Protein AF-A0A258AU39-F1 (afdb_monomer)

Structure (mmCIF, N/CA/C/O backbone):
data_AF-A0A258AU39-F1
#
_entry.id   AF-A0A258AU39-F1
#
loop_
_atom_site.group_PDB
_atom_site.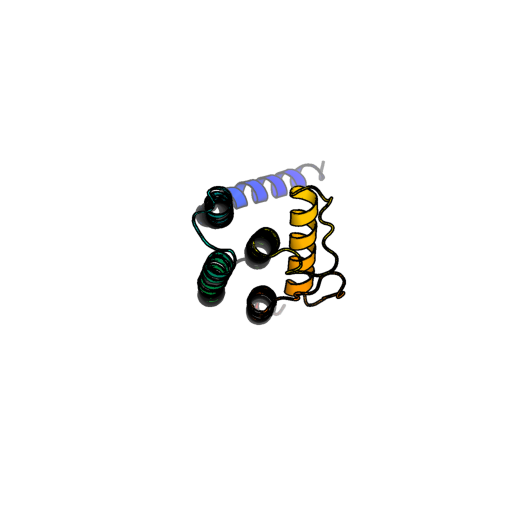id
_atom_site.type_symbol
_atom_site.label_atom_id
_atom_site.label_alt_id
_atom_site.label_comp_id
_atom_site.label_asym_id
_atom_site.label_entity_id
_atom_site.label_seq_id
_atom_site.pdbx_PDB_ins_code
_atom_site.Cartn_x
_atom_site.Cartn_y
_atom_site.Cartn_z
_atom_site.occupancy
_atom_site.B_iso_or_equiv
_atom_site.auth_seq_id
_atom_site.auth_comp_id
_atom_site.auth_asym_id
_atom_site.auth_atom_id
_atom_site.pdbx_PDB_model_num
ATOM 1 N N . MET A 1 1 ? 3.690 18.242 48.460 1.00 50.03 1 MET A N 1
ATOM 2 C CA . MET A 1 1 ? 3.511 16.766 48.430 1.00 50.03 1 MET A CA 1
ATOM 3 C C . MET A 1 1 ? 2.412 16.268 47.459 1.00 50.03 1 MET A C 1
ATOM 5 O O . MET A 1 1 ? 2.085 15.091 47.491 1.00 50.03 1 MET A O 1
ATOM 9 N N . LYS A 1 2 ? 1.875 17.097 46.539 1.00 47.62 2 LYS A N 1
ATOM 10 C CA . LYS A 1 2 ? 0.703 16.761 45.688 1.00 47.62 2 LYS A CA 1
ATOM 11 C C . LYS A 1 2 ? 1.036 16.314 44.245 1.00 47.62 2 LYS A C 1
ATOM 13 O O . LYS A 1 2 ? 0.157 15.869 43.526 1.00 47.62 2 LYS A O 1
ATOM 18 N N . ILE A 1 3 ? 2.307 16.394 43.832 1.00 49.72 3 ILE A N 1
ATOM 19 C CA . ILE A 1 3 ? 2.756 16.141 42.441 1.00 49.72 3 ILE A CA 1
ATOM 20 C C . ILE A 1 3 ? 3.134 14.660 42.203 1.00 49.72 3 ILE A C 1
ATOM 22 O O . ILE A 1 3 ? 3.132 14.171 41.075 1.00 49.72 3 ILE A O 1
ATOM 26 N N . ARG A 1 4 ? 3.426 13.895 43.268 1.00 47.16 4 ARG A N 1
ATOM 27 C CA . ARG A 1 4 ? 3.814 12.474 43.159 1.00 47.16 4 ARG A CA 1
ATOM 28 C C . ARG A 1 4 ? 2.628 11.510 42.989 1.00 47.16 4 ARG A C 1
ATOM 30 O O . ARG A 1 4 ? 2.833 10.438 42.425 1.00 47.16 4 ARG A O 1
ATOM 37 N N . SER A 1 5 ? 1.409 11.861 43.417 1.00 47.72 5 SER A N 1
ATOM 38 C CA . SER A 1 5 ? 0.251 10.949 43.315 1.00 47.72 5 SER A CA 1
ATOM 39 C C . SER A 1 5 ? -0.317 10.8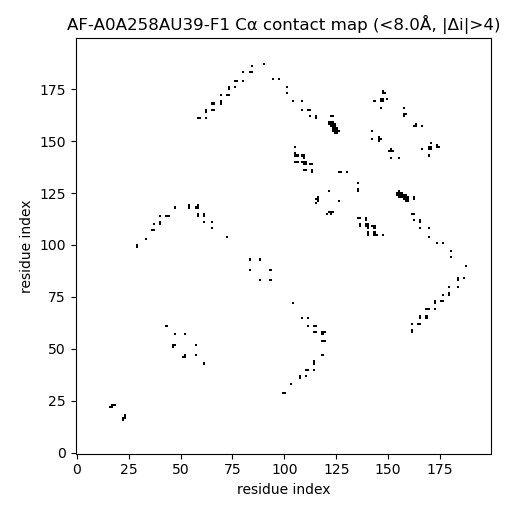61 41.892 1.00 47.72 5 SER A C 1
ATOM 41 O O . SER A 1 5 ? -0.712 9.783 41.453 1.00 47.72 5 SER A O 1
ATOM 43 N N . THR A 1 6 ? -0.250 11.945 41.115 1.00 52.25 6 THR A N 1
ATOM 44 C CA . THR A 1 6 ? -0.754 12.004 39.732 1.00 52.25 6 THR A CA 1
ATOM 45 C C . THR A 1 6 ? 0.093 11.182 38.754 1.00 52.25 6 THR A C 1
ATOM 47 O O . THR A 1 6 ? -0.445 10.536 37.857 1.00 52.25 6 THR A O 1
ATOM 50 N N . ARG A 1 7 ? 1.421 11.126 38.950 1.00 50.53 7 ARG A N 1
ATOM 51 C CA . ARG A 1 7 ? 2.321 10.285 38.131 1.00 50.53 7 ARG A CA 1
ATOM 52 C C . ARG A 1 7 ? 2.122 8.789 38.381 1.00 50.53 7 ARG A C 1
ATOM 54 O O . ARG A 1 7 ? 2.215 8.004 37.442 1.00 50.53 7 ARG A O 1
ATOM 61 N N . ARG A 1 8 ? 1.831 8.393 39.624 1.00 46.69 8 ARG A N 1
ATOM 62 C CA . ARG A 1 8 ? 1.600 6.985 39.991 1.00 46.69 8 ARG A CA 1
ATOM 63 C C . ARG A 1 8 ? 0.267 6.467 39.440 1.00 46.69 8 ARG A C 1
ATOM 65 O O . ARG A 1 8 ? 0.211 5.327 38.998 1.00 46.69 8 ARG A O 1
ATOM 72 N N . SER A 1 9 ? -0.750 7.330 39.382 1.00 51.00 9 SER A N 1
ATOM 73 C CA . SER A 1 9 ? -2.047 7.034 38.757 1.00 51.00 9 SER A CA 1
ATOM 74 C C . SER A 1 9 ? -1.943 6.852 37.234 1.00 51.00 9 SER A C 1
ATOM 76 O O . SER A 1 9 ? -2.406 5.839 36.720 1.00 51.00 9 SER A O 1
ATOM 78 N N . ARG A 1 10 ? -1.228 7.736 36.511 1.00 50.84 10 ARG A N 1
ATOM 79 C CA . ARG A 1 10 ? -0.995 7.561 35.059 1.00 50.84 10 ARG A CA 1
ATOM 80 C C . ARG A 1 10 ? -0.197 6.306 34.723 1.00 50.84 10 ARG A C 1
ATOM 82 O O . ARG A 1 10 ? -0.528 5.638 33.756 1.00 50.84 10 ARG A O 1
ATOM 89 N N . LYS A 1 11 ? 0.838 5.987 35.508 1.00 50.53 11 LYS A N 1
ATOM 90 C CA . LYS A 1 11 ? 1.660 4.788 35.283 1.00 50.53 11 LYS A CA 1
ATOM 91 C C . LYS A 1 11 ? 0.864 3.507 35.565 1.00 50.53 11 LYS A C 1
ATOM 93 O O . LYS A 1 11 ? 0.876 2.607 34.746 1.00 50.53 11 LYS A O 1
ATOM 98 N N . SER A 1 12 ? 0.075 3.497 36.643 1.00 49.22 12 SER A N 1
ATOM 99 C CA . SER A 1 12 ? -0.862 2.413 36.971 1.00 49.22 12 SER A CA 1
ATOM 100 C C . SER A 1 12 ? -1.950 2.223 35.904 1.00 49.22 12 SER A C 1
ATOM 102 O O . SER A 1 12 ? -2.233 1.094 35.522 1.00 49.22 12 SER A O 1
ATOM 104 N N . GLN A 1 13 ? -2.516 3.308 35.358 1.00 48.88 13 GLN A N 1
ATOM 105 C CA . GLN A 1 13 ? -3.459 3.226 34.237 1.00 48.88 13 GLN A CA 1
ATOM 106 C C . GLN A 1 13 ? -2.800 2.735 32.943 1.00 48.88 13 GLN A C 1
ATOM 108 O O . GLN A 1 13 ? -3.401 1.928 32.246 1.00 48.88 13 GLN A O 1
ATOM 113 N N . PHE A 1 14 ? -1.571 3.160 32.635 1.00 48.06 14 PHE A N 1
ATOM 114 C CA . PHE A 1 14 ? -0.810 2.647 31.488 1.00 48.06 14 PHE A CA 1
ATOM 115 C C . PHE A 1 14 ? -0.478 1.153 31.636 1.00 48.06 14 PHE A C 1
ATOM 117 O O . PHE A 1 14 ? -0.624 0.386 30.687 1.00 48.06 14 PHE A O 1
ATOM 124 N N . ASP A 1 15 ? -0.078 0.728 32.836 1.00 48.22 15 ASP A N 1
ATOM 125 C CA . ASP A 1 15 ? 0.257 -0.664 33.143 1.00 48.22 15 ASP A CA 1
ATOM 126 C C . ASP A 1 15 ? -0.998 -1.561 33.182 1.00 48.22 15 ASP A C 1
ATOM 128 O O . ASP A 1 15 ? -0.935 -2.727 32.791 1.00 48.22 15 ASP A O 1
ATOM 132 N N . ALA A 1 16 ? -2.152 -1.019 33.590 1.00 49.56 16 ALA A N 1
ATOM 133 C CA . ALA A 1 16 ? -3.452 -1.689 33.516 1.00 49.56 16 ALA A CA 1
ATOM 134 C C . ALA A 1 16 ? -3.979 -1.777 32.073 1.00 49.56 16 ALA A C 1
ATOM 136 O O . ALA A 1 16 ? -4.495 -2.817 31.678 1.00 49.56 16 ALA A O 1
ATOM 137 N N . MET A 1 17 ? -3.760 -0.742 31.255 1.00 45.78 17 MET A N 1
ATOM 138 C CA . MET A 1 17 ? -4.083 -0.748 29.823 1.00 45.78 17 MET A CA 1
ATOM 139 C C . MET A 1 17 ? -3.249 -1.786 29.054 1.00 45.78 17 MET A C 1
ATOM 141 O O . MET A 1 17 ? -3.727 -2.380 28.096 1.00 45.78 17 MET A O 1
ATOM 145 N N . LYS A 1 18 ? -2.025 -2.081 29.512 1.00 46.84 18 LYS A N 1
ATOM 146 C CA . LYS A 1 18 ? -1.179 -3.155 28.963 1.00 46.84 18 LYS A CA 1
ATOM 147 C C . LYS A 1 18 ? -1.625 -4.567 29.386 1.00 46.84 18 LYS A C 1
ATOM 149 O O . LYS A 1 18 ? -1.166 -5.548 28.809 1.00 46.84 18 LYS A O 1
ATOM 154 N N . LYS A 1 19 ? -2.490 -4.678 30.402 1.00 42.59 19 LYS A N 1
ATOM 155 C CA . LYS A 1 19 ? -2.933 -5.936 31.031 1.00 42.59 19 LYS A CA 1
ATOM 156 C C . LYS A 1 19 ? -4.353 -6.367 30.654 1.00 42.59 19 LYS A C 1
ATOM 158 O O . LYS A 1 19 ? -4.851 -7.331 31.229 1.00 42.59 19 LYS A O 1
ATOM 163 N N . GLU A 1 20 ? -4.999 -5.712 29.694 1.00 51.72 20 GLU A N 1
ATOM 164 C CA . GLU A 1 20 ? -6.237 -6.240 29.120 1.00 51.72 20 GLU A CA 1
ATOM 165 C C . GLU A 1 20 ? -5.903 -7.285 28.037 1.00 51.72 20 GLU A C 1
ATOM 167 O O . GLU A 1 20 ? -5.263 -6.948 27.036 1.00 51.72 20 GLU A O 1
ATOM 172 N N . PRO A 1 21 ? -6.328 -8.553 28.192 1.00 53.06 21 PRO A N 1
ATOM 173 C CA . PRO A 1 21 ? -5.961 -9.645 27.285 1.00 53.06 21 PRO A CA 1
ATOM 174 C C . PRO A 1 21 ? -6.408 -9.423 25.827 1.00 53.06 21 PRO A C 1
ATOM 176 O O . PRO A 1 21 ? -5.849 -10.035 24.919 1.00 53.06 21 PRO A O 1
ATOM 179 N N . GLY A 1 22 ? -7.364 -8.519 25.580 1.00 64.38 22 GLY A N 1
ATOM 180 C CA . GLY A 1 22 ? -7.802 -8.131 24.235 1.00 64.38 22 GLY A CA 1
ATOM 181 C C . GLY A 1 22 ? -6.802 -7.254 23.469 1.00 64.38 22 GLY A C 1
ATOM 182 O O . GLY A 1 22 ? -6.589 -7.480 22.280 1.00 64.38 22 GLY A O 1
ATOM 183 N N . ILE A 1 23 ? -6.130 -6.310 24.142 1.00 63.19 23 ILE A N 1
ATOM 184 C CA . ILE A 1 23 ? -5.214 -5.345 23.498 1.00 63.19 23 ILE A CA 1
ATOM 185 C C . ILE A 1 23 ? -3.946 -6.043 23.018 1.00 63.19 23 ILE A C 1
ATOM 187 O O . ILE A 1 23 ? -3.531 -5.873 21.875 1.00 63.19 23 ILE A O 1
ATOM 191 N N . ALA A 1 24 ? -3.347 -6.872 23.876 1.00 68.44 24 ALA A N 1
ATOM 192 C CA . ALA A 1 24 ? -2.167 -7.641 23.499 1.00 68.44 24 ALA A CA 1
ATOM 193 C C . ALA A 1 24 ? -2.471 -8.549 22.298 1.00 68.44 24 ALA A C 1
ATOM 195 O O . ALA A 1 24 ? -1.678 -8.624 21.366 1.00 68.44 24 ALA A O 1
ATOM 196 N N . LYS A 1 25 ? -3.655 -9.175 22.280 1.00 76.12 25 LYS A N 1
ATOM 197 C CA . LYS A 1 25 ? -4.101 -10.027 21.175 1.00 76.12 25 LYS A CA 1
ATOM 198 C C . LYS A 1 25 ? -4.274 -9.247 19.867 1.00 76.12 25 LYS A C 1
ATOM 200 O O . LYS A 1 25 ? -3.847 -9.742 18.831 1.00 76.12 25 LYS A O 1
ATOM 205 N N . GLN A 1 26 ? -4.856 -8.046 19.902 1.00 73.69 26 GLN A N 1
ATOM 206 C CA . GLN A 1 26 ? -5.019 -7.200 18.711 1.00 73.69 26 GLN A CA 1
ATOM 207 C C . GLN A 1 26 ? -3.685 -6.675 18.178 1.00 73.69 26 GLN A C 1
ATOM 209 O O . GLN A 1 26 ? -3.440 -6.781 16.984 1.00 73.69 26 GLN A O 1
ATOM 214 N N . ILE A 1 27 ? -2.797 -6.189 19.049 1.00 74.88 27 ILE A N 1
ATOM 215 C CA . ILE A 1 27 ? -1.462 -5.723 18.640 1.00 74.88 27 ILE A CA 1
ATOM 216 C C . ILE A 1 27 ? -0.654 -6.871 18.027 1.00 74.88 27 ILE A C 1
ATOM 218 O O . ILE A 1 27 ? 0.013 -6.682 17.016 1.00 74.88 27 ILE A O 1
ATOM 222 N N . ILE A 1 28 ? -0.723 -8.072 18.613 1.00 80.62 28 ILE A N 1
ATOM 223 C CA . ILE A 1 28 ? -0.063 -9.258 18.053 1.00 80.62 28 ILE A CA 1
ATOM 224 C C . ILE A 1 28 ? -0.664 -9.619 16.690 1.00 80.62 28 ILE A C 1
ATOM 226 O O . ILE A 1 28 ? 0.086 -9.957 15.779 1.00 80.62 28 ILE A O 1
ATOM 230 N N . ARG A 1 29 ? -1.992 -9.522 16.532 1.00 84.25 29 ARG A N 1
ATOM 231 C CA . ARG A 1 29 ? -2.668 -9.772 15.251 1.00 84.25 29 ARG A CA 1
ATOM 232 C C . ARG A 1 29 ? -2.208 -8.782 14.176 1.00 84.25 29 ARG A C 1
ATOM 234 O O . ARG A 1 29 ? -1.699 -9.223 13.155 1.00 84.25 29 ARG A O 1
ATOM 241 N N . GLN A 1 30 ? -2.283 -7.479 14.456 1.00 82.31 30 GLN A N 1
ATOM 242 C CA . GLN A 1 30 ? -1.856 -6.411 13.543 1.00 82.31 30 GLN A CA 1
ATOM 243 C C . GLN A 1 30 ? -0.361 -6.495 13.217 1.00 82.31 30 GLN A C 1
ATOM 245 O O . GLN A 1 30 ? 0.046 -6.376 12.066 1.00 82.31 30 GLN A O 1
ATOM 250 N N . GLY A 1 31 ? 0.477 -6.770 14.219 1.00 83.00 31 GLY A N 1
ATOM 251 C CA . GLY A 1 31 ? 1.902 -7.012 14.001 1.00 83.00 31 GLY A CA 1
ATOM 252 C C . GLY A 1 31 ? 2.147 -8.220 13.094 1.00 83.00 31 GLY A C 1
ATOM 253 O O . GLY A 1 31 ? 2.979 -8.153 12.194 1.00 83.00 31 GLY A O 1
ATOM 254 N N . GLY A 1 32 ? 1.392 -9.305 13.287 1.00 86.31 32 GLY A N 1
ATOM 255 C CA . GLY A 1 32 ? 1.424 -10.479 12.417 1.00 86.31 32 GLY A CA 1
ATOM 256 C C . GLY A 1 32 ? 1.007 -10.159 10.981 1.00 86.31 32 GLY A C 1
ATOM 257 O O . GLY A 1 32 ? 1.685 -10.580 10.050 1.00 86.31 32 GLY A O 1
ATOM 258 N N . GLU A 1 33 ? -0.050 -9.371 10.792 1.00 86.50 33 GLU A N 1
ATOM 259 C CA . GLU A 1 33 ? -0.508 -8.913 9.475 1.00 86.50 33 GLU A CA 1
ATOM 260 C C . GLU A 1 33 ? 0.566 -8.083 8.759 1.00 86.50 33 GLU A C 1
ATOM 262 O O . GLU A 1 33 ? 0.861 -8.353 7.598 1.00 86.50 33 GLU A O 1
ATOM 267 N N . VAL A 1 34 ? 1.217 -7.136 9.450 1.00 86.81 34 VAL A N 1
ATOM 268 C CA . VAL A 1 34 ? 2.347 -6.365 8.889 1.00 86.81 34 VAL A CA 1
ATOM 269 C C . VAL A 1 34 ? 3.471 -7.288 8.440 1.00 86.81 34 VAL A C 1
ATOM 271 O O . VAL A 1 34 ? 3.987 -7.143 7.334 1.00 86.81 34 VAL A O 1
ATOM 274 N N . VAL A 1 35 ? 3.845 -8.255 9.279 1.00 88.06 35 VAL A N 1
ATOM 275 C CA . VAL A 1 35 ? 4.892 -9.222 8.936 1.00 88.06 35 VAL A CA 1
ATOM 276 C C . VAL A 1 35 ? 4.491 -10.030 7.705 1.00 88.06 35 VAL A C 1
ATOM 278 O O . VAL A 1 35 ? 5.311 -10.195 6.809 1.00 88.06 35 VAL A O 1
ATOM 281 N N . VAL A 1 36 ? 3.240 -10.486 7.610 1.00 89.56 36 VAL A N 1
ATOM 282 C CA . VAL A 1 36 ? 2.741 -11.206 6.429 1.00 89.56 36 VAL A CA 1
ATOM 283 C C . VAL A 1 36 ? 2.808 -10.331 5.178 1.00 89.56 36 VAL A C 1
ATOM 285 O O . VAL A 1 36 ? 3.300 -10.801 4.159 1.00 89.56 36 VAL A O 1
ATOM 288 N N . ILE A 1 37 ? 2.388 -9.065 5.251 1.00 88.62 37 ILE A N 1
ATOM 289 C CA . ILE A 1 37 ? 2.455 -8.116 4.127 1.00 88.62 37 ILE A CA 1
ATOM 290 C C . ILE A 1 37 ? 3.898 -7.964 3.637 1.00 88.62 37 ILE A C 1
ATOM 292 O O . ILE A 1 37 ? 4.173 -8.119 2.447 1.00 88.62 37 ILE A O 1
ATOM 296 N N . VAL A 1 38 ? 4.833 -7.729 4.560 1.00 89.50 38 VAL A N 1
ATOM 297 C CA . VAL A 1 38 ? 6.257 -7.578 4.235 1.00 89.50 38 VAL A CA 1
ATOM 298 C C . VAL A 1 38 ? 6.835 -8.874 3.663 1.00 89.50 38 VAL A C 1
ATOM 300 O O . VAL A 1 38 ? 7.586 -8.826 2.694 1.00 89.50 38 VAL A O 1
ATOM 303 N N . LEU A 1 39 ? 6.472 -10.039 4.209 1.00 89.81 39 LEU A N 1
ATOM 304 C CA . LEU A 1 39 ? 6.931 -11.339 3.709 1.00 89.81 39 LEU A CA 1
ATOM 305 C C . LEU A 1 39 ? 6.383 -11.656 2.315 1.00 89.81 39 LEU A C 1
ATOM 307 O O . LEU A 1 39 ? 7.118 -12.193 1.490 1.00 89.81 39 LEU A O 1
ATOM 311 N N . VAL A 1 40 ? 5.122 -11.321 2.037 1.00 89.88 40 VAL A N 1
ATOM 312 C CA . VAL A 1 40 ? 4.520 -11.491 0.707 1.00 89.88 40 VAL A CA 1
ATOM 313 C C . VAL A 1 40 ? 5.228 -10.595 -0.307 1.00 89.88 40 VAL A C 1
ATOM 315 O O . VAL A 1 40 ? 5.634 -11.087 -1.357 1.00 89.88 40 VAL A O 1
ATOM 318 N N . ALA A 1 41 ? 5.457 -9.321 0.023 1.00 88.94 41 ALA A N 1
ATOM 319 C CA . ALA A 1 41 ? 6.190 -8.398 -0.844 1.00 88.94 41 ALA A C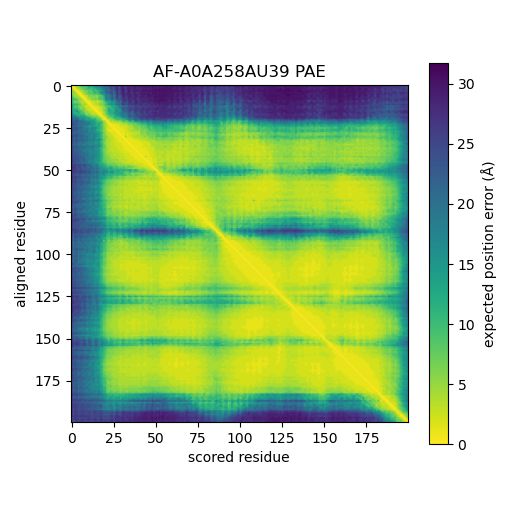A 1
ATOM 320 C C . ALA A 1 41 ? 7.642 -8.851 -1.077 1.00 88.94 41 ALA A C 1
ATOM 322 O O . ALA A 1 41 ? 8.111 -8.885 -2.213 1.00 88.94 41 ALA A O 1
ATOM 323 N N . ALA A 1 42 ? 8.342 -9.278 -0.023 1.00 88.94 42 ALA A N 1
ATOM 324 C CA . ALA A 1 42 ? 9.693 -9.824 -0.132 1.00 88.94 42 ALA A CA 1
ATOM 325 C C . ALA A 1 42 ? 9.728 -11.111 -0.975 1.00 88.94 42 ALA A C 1
ATOM 327 O O . ALA A 1 42 ? 10.651 -11.311 -1.760 1.00 88.94 42 ALA A O 1
ATOM 328 N N . GLY A 1 43 ? 8.711 -11.969 -0.849 1.00 89.00 43 GLY A N 1
ATOM 329 C CA . GLY A 1 43 ? 8.544 -13.163 -1.674 1.00 89.00 43 GLY A CA 1
ATOM 330 C C . GLY A 1 43 ? 8.324 -12.829 -3.150 1.00 89.00 43 GLY A C 1
ATOM 331 O O . GLY A 1 43 ? 8.952 -13.445 -4.008 1.00 89.00 43 GLY A O 1
ATOM 332 N N . LEU A 1 44 ? 7.498 -11.821 -3.453 1.00 89.62 44 LEU A N 1
ATOM 333 C CA . LEU A 1 44 ? 7.313 -11.308 -4.814 1.00 89.62 44 LEU A CA 1
ATOM 334 C C . LEU A 1 44 ? 8.637 -10.783 -5.381 1.00 89.62 44 LEU A C 1
ATOM 336 O O . LEU A 1 44 ? 9.053 -11.208 -6.455 1.00 89.62 44 LEU A O 1
ATOM 340 N N . GLN A 1 45 ? 9.359 -9.960 -4.625 1.00 88.00 45 GLN A N 1
ATOM 341 C CA . GLN A 1 45 ? 10.663 -9.440 -5.042 1.00 88.00 45 GLN A CA 1
ATOM 342 C C . GLN A 1 45 ? 11.713 -10.539 -5.252 1.00 88.00 45 GLN A C 1
ATOM 344 O O . GLN A 1 45 ? 12.474 -10.500 -6.217 1.00 88.00 45 GLN A O 1
ATOM 349 N N . ALA A 1 46 ? 11.732 -11.573 -4.407 1.00 88.56 46 ALA A N 1
ATOM 350 C CA . ALA A 1 46 ? 12.611 -12.723 -4.598 1.00 88.56 46 ALA A CA 1
ATOM 351 C C . ALA A 1 46 ? 12.262 -13.508 -5.877 1.00 88.56 46 ALA A C 1
ATOM 353 O O . ALA A 1 46 ? 13.161 -13.884 -6.630 1.00 88.56 46 ALA A O 1
ATOM 354 N N . MET A 1 47 ? 10.969 -13.716 -6.162 1.00 86.56 47 MET A N 1
ATOM 355 C CA . MET A 1 47 ? 10.524 -14.353 -7.410 1.00 86.56 47 MET A CA 1
ATOM 356 C C . MET A 1 47 ? 10.922 -13.540 -8.647 1.00 86.56 47 MET A C 1
ATOM 358 O O . MET A 1 47 ? 11.310 -14.127 -9.661 1.00 86.56 47 MET A O 1
ATOM 362 N N . TRP A 1 48 ? 10.863 -12.207 -8.557 1.00 87.62 48 TRP A N 1
ATOM 363 C CA . TRP A 1 48 ? 11.346 -11.309 -9.605 1.00 87.62 48 TRP A CA 1
ATOM 364 C C . TRP A 1 48 ? 12.860 -11.434 -9.810 1.00 87.62 48 TRP A C 1
ATOM 366 O O . TRP A 1 48 ? 13.309 -11.663 -10.931 1.00 87.62 48 TRP A O 1
ATOM 376 N N . GLY A 1 49 ? 13.647 -11.388 -8.729 1.00 83.75 49 GLY A N 1
ATOM 377 C CA . GLY A 1 49 ? 15.109 -11.510 -8.778 1.00 83.75 49 GLY A CA 1
ATOM 378 C C . GLY A 1 49 ? 15.609 -12.860 -9.309 1.00 83.75 49 GLY A C 1
ATOM 379 O O . GLY A 1 49 ? 16.677 -12.934 -9.912 1.00 83.75 49 GLY A O 1
ATOM 380 N N . CYS A 1 50 ? 14.828 -13.932 -9.149 1.00 86.81 50 CYS A N 1
ATOM 381 C CA . CYS A 1 50 ? 15.113 -15.229 -9.765 1.00 86.81 50 CYS A CA 1
ATOM 382 C C . CYS A 1 50 ? 14.703 -15.320 -11.249 1.00 86.81 50 CYS A C 1
ATOM 384 O O . CYS A 1 50 ? 14.884 -16.380 -11.849 1.00 86.81 50 CYS A O 1
ATOM 386 N N . HIS A 1 51 ? 14.151 -14.252 -11.841 1.00 83.94 51 HIS A N 1
ATOM 387 C CA . HIS A 1 51 ? 13.657 -14.190 -13.223 1.00 83.94 51 HIS A CA 1
ATOM 388 C C . HIS A 1 51 ? 12.666 -15.313 -13.586 1.00 83.94 51 HIS A C 1
ATOM 390 O O . HIS A 1 51 ? 12.631 -15.791 -14.720 1.00 83.94 51 HIS A O 1
ATOM 396 N N . TRP A 1 52 ? 11.844 -15.752 -12.627 1.00 81.50 52 TRP A N 1
ATOM 397 C CA . TRP A 1 52 ? 10.870 -16.832 -12.844 1.00 81.50 52 TRP A CA 1
ATOM 398 C C . TRP A 1 52 ? 9.704 -16.435 -13.755 1.00 81.50 52 TRP A C 1
ATOM 400 O O . TRP A 1 52 ? 9.073 -17.296 -14.367 1.00 81.50 52 TRP A O 1
ATOM 410 N N . LEU A 1 53 ? 9.393 -15.142 -13.819 1.00 86.25 53 LEU A N 1
ATOM 411 C CA . LEU A 1 53 ? 8.238 -14.587 -14.518 1.00 86.25 53 LEU A CA 1
ATOM 412 C C . LEU A 1 53 ? 8.690 -13.500 -15.496 1.00 86.25 53 LEU A C 1
ATOM 414 O O . LEU A 1 53 ? 9.677 -12.806 -15.259 1.00 86.25 53 LEU A O 1
ATOM 418 N N . SER A 1 54 ? 7.940 -13.321 -16.585 1.00 91.06 54 SER A N 1
ATOM 419 C CA . SER A 1 54 ? 8.081 -12.133 -17.433 1.00 91.06 54 SER A CA 1
ATOM 420 C C . SER A 1 54 ? 7.561 -10.889 -16.703 1.00 91.06 54 SER A C 1
ATOM 422 O O . SER A 1 54 ? 6.698 -11.007 -15.831 1.00 91.06 54 SER A O 1
ATOM 424 N N . ALA A 1 55 ? 8.025 -9.696 -17.093 1.00 88.62 55 ALA A N 1
ATOM 425 C CA . ALA A 1 55 ? 7.569 -8.415 -16.529 1.00 88.62 55 ALA A CA 1
ATOM 426 C C . ALA A 1 55 ? 6.039 -8.305 -16.479 1.00 88.62 55 ALA A C 1
ATOM 428 O O . ALA A 1 55 ? 5.449 -8.038 -15.438 1.00 88.62 55 ALA A O 1
ATOM 429 N N . GLN A 1 56 ? 5.382 -8.637 -17.590 1.00 90.38 56 GLN A N 1
ATOM 430 C CA . GLN A 1 56 ? 3.926 -8.584 -17.715 1.00 90.38 56 GLN A CA 1
ATOM 431 C C . GLN A 1 56 ? 3.217 -9.562 -16.769 1.00 90.38 56 GLN A C 1
ATOM 433 O O . GLN A 1 56 ? 2.227 -9.201 -16.133 1.00 90.38 56 GLN A O 1
ATOM 438 N N . ALA A 1 57 ? 3.717 -10.798 -16.664 1.00 91.44 57 ALA A N 1
ATOM 439 C CA . ALA A 1 57 ? 3.142 -11.795 -15.766 1.00 91.44 57 ALA A CA 1
ATOM 440 C C . ALA A 1 57 ? 3.339 -11.395 -14.299 1.00 91.44 57 ALA A C 1
ATOM 442 O O . ALA A 1 57 ? 2.428 -11.557 -13.492 1.00 91.44 57 ALA A O 1
ATOM 443 N N . PHE A 1 58 ? 4.496 -10.824 -13.966 1.00 92.81 58 PHE A N 1
ATOM 444 C CA . PHE A 1 58 ? 4.776 -10.320 -12.630 1.00 92.81 58 PHE A CA 1
ATOM 445 C C . PHE A 1 58 ? 3.854 -9.157 -12.248 1.00 92.81 58 PHE A C 1
ATOM 447 O O . PHE A 1 58 ? 3.206 -9.223 -11.205 1.00 92.81 58 PHE A O 1
ATOM 454 N N . CYS A 1 59 ? 3.693 -8.152 -13.117 1.00 92.50 59 CYS A N 1
ATOM 455 C CA . CYS A 1 59 ? 2.755 -7.049 -12.892 1.00 92.50 59 CYS A CA 1
ATOM 456 C C . CYS A 1 59 ? 1.314 -7.545 -12.692 1.00 92.50 59 CYS A C 1
ATOM 458 O O . CYS A 1 59 ? 0.585 -7.011 -11.858 1.00 92.50 59 CYS A O 1
ATOM 460 N N . LEU A 1 60 ? 0.903 -8.595 -13.412 1.00 93.12 60 LEU A N 1
ATOM 461 C CA . LEU A 1 60 ? -0.409 -9.219 -13.232 1.00 93.12 60 LEU A CA 1
ATOM 462 C C . LEU A 1 60 ?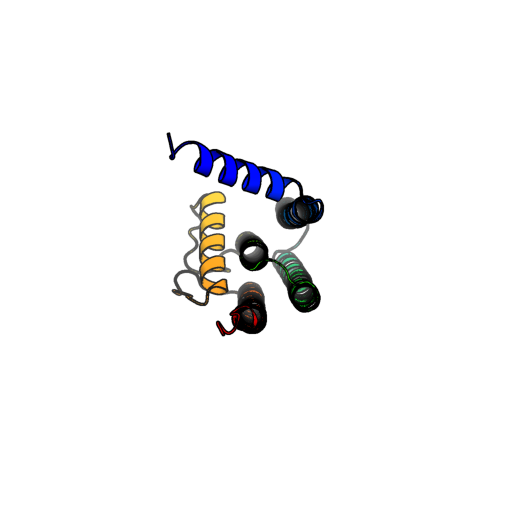 -0.527 -9.911 -11.867 1.00 93.12 60 LEU A C 1
ATOM 464 O O . LEU A 1 60 ? -1.550 -9.767 -11.202 1.00 93.12 60 LEU A O 1
ATOM 468 N N . VAL A 1 61 ? 0.508 -10.626 -11.420 1.00 93.19 61 VAL A N 1
ATOM 469 C CA . VAL A 1 61 ? 0.537 -11.244 -10.083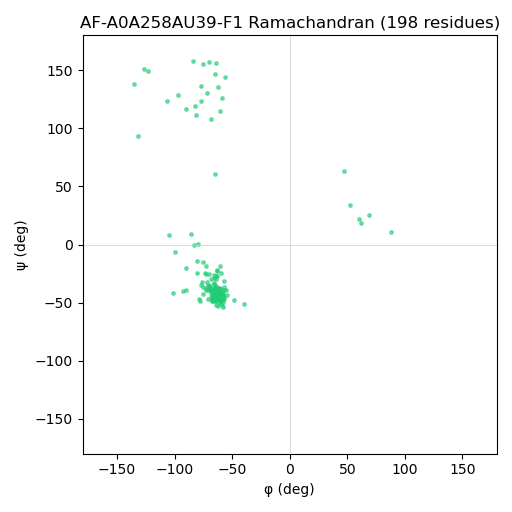 1.00 93.19 61 VAL A CA 1
ATOM 470 C C . VAL A 1 61 ? 0.453 -10.180 -8.988 1.00 93.19 61 VAL A C 1
ATOM 472 O O . VAL A 1 61 ? -0.353 -10.335 -8.071 1.00 93.19 61 VAL A O 1
ATOM 475 N N . VAL A 1 62 ? 1.217 -9.087 -9.101 1.00 93.44 62 VAL A N 1
ATOM 476 C CA . VAL A 1 62 ? 1.155 -7.956 -8.159 1.00 93.44 62 VAL A CA 1
ATOM 477 C C . VAL A 1 62 ? -0.241 -7.338 -8.157 1.00 93.44 62 VAL A C 1
ATOM 479 O O . VAL A 1 62 ? -0.812 -7.132 -7.093 1.00 93.44 62 VAL A O 1
ATOM 482 N N . LEU A 1 63 ? -0.851 -7.127 -9.326 1.00 94.31 63 LEU A N 1
ATOM 483 C CA . LEU A 1 63 ? -2.215 -6.605 -9.431 1.00 94.31 63 LEU A CA 1
ATOM 484 C C . LEU A 1 63 ? -3.250 -7.528 -8.763 1.00 94.31 63 LEU A C 1
ATOM 486 O O . LEU A 1 63 ? -4.142 -7.052 -8.061 1.00 94.31 63 LEU A O 1
ATOM 490 N N . LEU A 1 64 ? -3.147 -8.845 -8.956 1.00 93.88 64 LEU A N 1
ATOM 491 C CA . LEU A 1 64 ? -4.039 -9.811 -8.306 1.00 93.88 64 LEU A CA 1
ATOM 492 C C . LEU A 1 64 ? -3.831 -9.845 -6.788 1.00 93.88 64 LEU A C 1
ATOM 494 O O . LEU A 1 64 ? -4.810 -9.917 -6.043 1.00 93.88 64 LEU A O 1
ATOM 498 N N . ALA A 1 65 ? -2.582 -9.758 -6.325 1.00 92.12 65 ALA A N 1
ATOM 499 C CA . ALA A 1 65 ? -2.264 -9.648 -4.906 1.00 92.12 65 ALA A CA 1
ATOM 500 C C . ALA A 1 65 ? -2.834 -8.349 -4.308 1.00 92.12 65 ALA A C 1
ATOM 502 O O . ALA A 1 65 ? -3.481 -8.392 -3.259 1.00 92.12 65 ALA A O 1
ATOM 503 N N . ALA A 1 66 ? -2.695 -7.225 -5.018 1.00 93.12 66 ALA A N 1
ATOM 504 C CA . ALA A 1 66 ? -3.260 -5.929 -4.658 1.00 93.12 66 ALA A CA 1
ATOM 505 C C . ALA A 1 66 ? -4.798 -5.961 -4.589 1.00 93.12 66 ALA A C 1
ATOM 507 O O . ALA A 1 66 ? -5.412 -5.387 -3.687 1.00 93.12 66 ALA A O 1
ATOM 508 N N . PHE A 1 67 ? -5.448 -6.685 -5.497 1.00 94.00 67 PHE A N 1
ATOM 509 C CA . PHE A 1 67 ? -6.893 -6.876 -5.444 1.00 94.00 67 PHE A CA 1
ATOM 510 C C . PHE A 1 67 ? -7.307 -7.732 -4.238 1.00 94.00 67 PHE A C 1
ATOM 512 O O . PHE A 1 67 ? -8.188 -7.340 -3.470 1.00 94.00 67 PHE A O 1
ATOM 519 N N . ALA A 1 68 ? -6.641 -8.870 -4.020 1.00 92.56 68 ALA A N 1
ATOM 520 C CA . ALA A 1 68 ? -6.936 -9.767 -2.904 1.00 92.56 68 ALA A CA 1
ATOM 521 C C . ALA A 1 68 ? -6.754 -9.072 -1.545 1.00 92.56 68 ALA A C 1
ATOM 523 O O . ALA A 1 68 ? -7.632 -9.167 -0.683 1.00 92.56 68 ALA A O 1
ATOM 524 N N . LYS A 1 69 ? -5.663 -8.312 -1.368 1.00 91.31 69 LYS A N 1
ATOM 525 C CA . LYS A 1 69 ? -5.435 -7.532 -0.143 1.00 91.31 69 LYS A CA 1
ATOM 526 C C . LYS A 1 69 ? -6.483 -6.424 0.027 1.00 91.31 69 LYS A C 1
ATOM 528 O O . LYS A 1 69 ? -6.921 -6.185 1.146 1.00 91.31 69 LYS A O 1
ATOM 533 N N . THR A 1 70 ? -6.928 -5.780 -1.058 1.00 91.31 70 THR A N 1
ATOM 534 C CA . THR A 1 70 ? -7.962 -4.732 -0.998 1.00 91.31 70 THR A CA 1
ATOM 535 C C . THR A 1 70 ? -9.271 -5.300 -0.470 1.00 91.31 70 THR A C 1
ATOM 537 O O . THR A 1 70 ? -9.880 -4.726 0.429 1.00 91.31 70 THR A O 1
ATOM 540 N N . VAL A 1 71 ? -9.675 -6.470 -0.975 1.00 90.44 71 VAL A N 1
ATOM 541 C CA . VAL A 1 71 ? -10.856 -7.185 -0.476 1.00 90.44 71 VAL A CA 1
ATOM 542 C C . VAL A 1 71 ? -10.679 -7.575 0.992 1.00 90.44 71 VAL A C 1
ATOM 544 O O . VAL A 1 71 ? -11.597 -7.371 1.784 1.00 90.44 71 VAL A O 1
ATOM 547 N N . PHE A 1 72 ? -9.506 -8.092 1.372 1.00 90.44 72 PHE A N 1
ATOM 548 C CA . PHE A 1 72 ? -9.206 -8.450 2.759 1.00 90.44 72 PHE A CA 1
ATOM 549 C C . PHE A 1 72 ? -9.353 -7.250 3.706 1.00 90.44 72 PHE A C 1
ATOM 551 O O . PHE A 1 72 ? -10.133 -7.324 4.655 1.00 90.44 72 PHE A O 1
ATOM 558 N N . PHE A 1 73 ? -8.683 -6.131 3.416 1.00 89.31 73 PHE A N 1
ATOM 559 C CA . PHE A 1 73 ? -8.759 -4.924 4.242 1.00 89.31 73 PHE A CA 1
ATOM 560 C C . PHE A 1 73 ? -10.161 -4.322 4.271 1.00 89.31 73 PHE A C 1
ATOM 562 O O . PHE A 1 73 ? -10.589 -3.825 5.310 1.00 89.31 73 PHE A O 1
ATOM 569 N N . PHE A 1 74 ? -10.898 -4.375 3.161 1.00 87.50 74 PHE A N 1
ATOM 570 C CA . PHE A 1 74 ? -12.275 -3.893 3.115 1.00 87.50 74 PHE A CA 1
ATOM 571 C C . PHE A 1 74 ? -13.194 -4.712 4.032 1.00 87.50 74 PHE A C 1
ATOM 573 O O . PHE A 1 74 ? -13.964 -4.147 4.809 1.00 87.50 74 PHE A O 1
ATOM 580 N N . VAL A 1 75 ? -13.085 -6.045 3.992 1.00 86.69 75 VAL A N 1
ATOM 581 C CA . VAL A 1 75 ? -13.845 -6.940 4.880 1.00 86.69 75 VAL A CA 1
ATOM 582 C C . VAL A 1 75 ? -13.441 -6.739 6.339 1.00 86.69 75 VAL A C 1
ATOM 584 O O . VAL A 1 75 ? -14.312 -6.695 7.206 1.00 86.69 75 VAL A O 1
ATOM 587 N N . GLU A 1 76 ? -12.146 -6.586 6.619 1.00 81.81 76 GLU A N 1
ATOM 588 C CA . GLU A 1 76 ? -11.653 -6.317 7.971 1.00 81.81 76 GLU A CA 1
ATOM 589 C C . GLU A 1 76 ? -12.233 -5.003 8.519 1.00 81.81 76 GLU A C 1
ATOM 591 O O . GLU A 1 76 ? -12.777 -4.975 9.624 1.00 81.81 76 GLU A O 1
ATOM 596 N N . ASN A 1 77 ? -12.208 -3.938 7.716 1.00 80.00 77 ASN A N 1
ATOM 597 C CA . ASN A 1 77 ? -12.798 -2.649 8.064 1.00 80.00 77 ASN A CA 1
ATOM 598 C C . ASN A 1 77 ? -14.305 -2.760 8.362 1.00 80.00 77 ASN A C 1
ATOM 600 O O . ASN A 1 77 ? -14.771 -2.232 9.371 1.00 80.00 77 ASN A O 1
ATOM 604 N N . LEU A 1 78 ? -15.066 -3.514 7.558 1.00 80.00 78 LEU A N 1
ATOM 605 C CA . LEU A 1 78 ? -16.486 -3.777 7.830 1.00 80.00 78 LEU A CA 1
ATOM 606 C C . LEU A 1 78 ? -16.707 -4.537 9.147 1.00 80.00 78 LEU A C 1
ATOM 608 O O . LEU A 1 78 ? -17.618 -4.212 9.908 1.00 80.00 78 LEU A O 1
ATOM 612 N N . GLN A 1 79 ? -15.885 -5.549 9.435 1.00 75.81 79 GLN A N 1
ATOM 613 C CA . GLN A 1 79 ? -15.981 -6.310 10.685 1.00 75.81 79 GLN A CA 1
ATOM 614 C C . GLN A 1 79 ? -15.701 -5.432 11.905 1.00 75.81 79 GLN A C 1
ATOM 616 O O . GLN A 1 79 ? -16.378 -5.568 12.925 1.00 75.81 79 GLN A O 1
ATOM 621 N N . HIS A 1 80 ? -14.735 -4.519 11.801 1.00 69.69 80 HIS A N 1
ATOM 622 C CA . HIS A 1 80 ? -14.423 -3.586 12.875 1.00 69.69 80 HIS A CA 1
ATOM 623 C C . HIS A 1 80 ? -15.612 -2.687 13.236 1.00 69.69 80 HIS A C 1
ATOM 625 O O . HIS A 1 80 ? -15.889 -2.547 14.426 1.00 69.69 80 HIS A O 1
ATOM 631 N N . ILE A 1 81 ? -16.366 -2.186 12.252 1.00 70.31 81 ILE A N 1
ATOM 632 C CA . ILE A 1 81 ? -17.596 -1.400 12.482 1.00 70.31 81 ILE A CA 1
ATOM 633 C C . ILE A 1 81 ? -18.661 -2.227 13.201 1.00 70.31 81 ILE A C 1
ATOM 635 O O . ILE A 1 81 ? -19.277 -1.774 14.170 1.00 70.31 81 ILE A O 1
ATOM 639 N N . LEU A 1 82 ? -18.896 -3.458 12.729 1.00 67.00 82 LEU A N 1
ATOM 640 C CA . LEU A 1 82 ? -19.924 -4.330 13.301 1.00 67.00 82 LEU A CA 1
ATOM 641 C C . LEU A 1 82 ? -19.643 -4.625 14.780 1.00 67.00 82 LEU A C 1
ATOM 643 O O . LEU A 1 82 ? -20.568 -4.635 15.590 1.00 67.00 82 LEU A O 1
ATOM 647 N N . ILE A 1 83 ? -18.368 -4.807 15.135 1.00 65.44 83 ILE A N 1
ATOM 648 C CA . ILE A 1 83 ? -17.931 -5.040 16.516 1.00 65.44 83 ILE A CA 1
ATOM 649 C C . ILE A 1 83 ? -17.971 -3.740 17.338 1.00 65.44 83 ILE A C 1
ATOM 651 O O . ILE A 1 83 ? -18.449 -3.755 18.471 1.00 65.44 83 ILE A O 1
ATOM 655 N N . ALA A 1 84 ? -17.528 -2.606 16.783 1.00 62.50 84 ALA A N 1
ATOM 656 C CA . ALA A 1 84 ? -17.542 -1.306 17.465 1.00 62.50 84 ALA A CA 1
ATOM 657 C C . ALA A 1 84 ? -18.962 -0.805 17.778 1.00 62.50 84 ALA A C 1
ATOM 659 O O . ALA A 1 84 ? -19.166 -0.084 18.750 1.00 62.50 84 ALA A O 1
ATOM 660 N N . THR A 1 85 ? -19.954 -1.221 16.988 1.00 63.59 85 THR A N 1
ATOM 661 C CA . THR A 1 85 ? -21.371 -0.931 17.252 1.00 63.59 85 THR A CA 1
ATOM 662 C C . THR A 1 85 ? -21.927 -1.757 18.424 1.00 63.59 85 THR A C 1
ATOM 664 O O . THR A 1 85 ? -22.904 -1.349 19.049 1.00 63.59 85 THR A O 1
ATOM 667 N N . GLN A 1 86 ? -21.335 -2.918 18.731 1.00 56.00 86 GLN A N 1
ATOM 668 C CA . GLN A 1 86 ? -21.810 -3.825 19.786 1.00 56.00 86 GLN A CA 1
ATOM 669 C C . GLN A 1 86 ? -21.153 -3.584 21.147 1.00 56.00 86 GLN A C 1
ATOM 671 O O . GLN A 1 86 ? -21.839 -3.645 22.167 1.00 56.00 86 GLN A O 1
ATOM 676 N N . ASP A 1 87 ? -19.851 -3.306 21.169 1.00 54.66 87 ASP A N 1
ATOM 677 C CA . ASP A 1 87 ? -19.084 -3.134 22.400 1.00 54.66 87 ASP A CA 1
ATOM 678 C C . ASP A 1 87 ? -18.765 -1.648 22.614 1.00 54.66 87 ASP A C 1
ATOM 680 O O . ASP A 1 87 ? -18.147 -1.025 21.757 1.00 54.66 87 ASP A O 1
ATOM 684 N N . ASP A 1 88 ? -19.154 -1.088 23.767 1.00 59.97 88 ASP A N 1
ATOM 685 C CA . ASP A 1 88 ? -18.934 0.305 24.218 1.00 59.97 88 ASP A CA 1
ATOM 686 C C . ASP A 1 88 ? -17.425 0.604 24.423 1.00 59.97 88 ASP A C 1
ATOM 688 O O . ASP A 1 88 ? -16.924 0.829 25.531 1.00 59.97 88 ASP A O 1
ATOM 692 N N . MET A 1 89 ? -16.646 0.487 23.344 1.00 62.25 89 MET A N 1
ATOM 693 C CA . MET A 1 89 ? -15.192 0.488 23.354 1.00 62.25 89 MET A CA 1
ATOM 694 C C . MET A 1 89 ? -14.670 1.923 23.537 1.00 62.25 89 MET A C 1
ATOM 696 O O . MET A 1 89 ? -15.139 2.854 22.879 1.00 62.25 89 MET A O 1
ATOM 700 N N . PRO A 1 90 ? -13.653 2.146 24.391 1.00 65.25 90 PRO A N 1
ATOM 701 C CA . PRO A 1 90 ? -13.120 3.485 24.616 1.00 65.25 90 PRO A CA 1
ATOM 702 C C . PRO A 1 90 ? -12.596 4.143 23.326 1.00 65.25 90 PRO A C 1
ATOM 704 O O . PRO A 1 90 ? -11.698 3.609 22.679 1.00 65.25 90 PRO A O 1
ATOM 707 N N . TYR A 1 91 ? -13.079 5.353 23.020 1.00 66.31 91 TYR A N 1
ATOM 708 C CA . TYR A 1 91 ? -12.765 6.154 21.818 1.00 66.31 91 TYR A CA 1
ATOM 709 C C . TYR A 1 91 ? -11.299 6.134 21.362 1.00 66.31 91 TYR A C 1
ATOM 711 O O . TYR A 1 91 ? -10.989 5.873 20.202 1.00 66.31 91 TYR A O 1
ATOM 719 N N . HIS A 1 92 ? -10.377 6.401 22.286 1.00 71.31 92 HIS A N 1
ATOM 720 C CA . HIS A 1 92 ? -8.947 6.483 21.987 1.00 71.31 92 HIS A CA 1
ATOM 721 C C . HIS A 1 92 ? -8.370 5.152 21.480 1.00 71.31 92 HIS A C 1
ATOM 723 O O . HIS A 1 92 ? -7.343 5.152 20.807 1.00 71.31 92 HIS A O 1
ATOM 729 N N . ARG A 1 93 ? -9.020 4.024 21.796 1.00 72.31 93 ARG A N 1
ATOM 730 C CA . ARG A 1 93 ? -8.617 2.691 21.342 1.00 72.31 93 ARG A CA 1
ATOM 731 C C . ARG A 1 93 ? -9.060 2.446 19.911 1.00 72.31 93 ARG A C 1
ATOM 733 O O . ARG A 1 93 ? -8.232 2.034 19.111 1.00 72.31 93 ARG A O 1
ATOM 740 N N . VAL A 1 94 ? -10.311 2.764 19.581 1.00 72.88 94 VAL A N 1
ATOM 741 C CA . VAL A 1 94 ? -10.832 2.646 18.209 1.00 72.88 94 VAL A CA 1
ATOM 742 C C . VAL A 1 94 ? -10.011 3.518 17.262 1.00 72.88 94 VAL A C 1
ATOM 744 O O . VAL A 1 94 ? -9.508 3.025 16.258 1.00 72.88 94 VAL A O 1
ATOM 747 N N . LEU A 1 95 ? -9.761 4.778 17.638 1.00 77.06 95 LEU A N 1
ATOM 748 C CA . LEU A 1 95 ? -8.946 5.687 16.831 1.00 77.06 95 LEU A CA 1
ATOM 749 C C . LEU A 1 95 ? -7.500 5.191 16.666 1.00 77.06 95 LEU A C 1
ATOM 751 O O . LEU A 1 95 ? -6.939 5.286 15.579 1.00 77.06 95 LEU A O 1
ATOM 755 N N . GLY A 1 96 ? -6.897 4.644 17.728 1.00 79.00 96 GLY A N 1
ATOM 756 C CA . GLY A 1 96 ? -5.550 4.074 17.669 1.00 79.00 96 GLY A CA 1
ATOM 757 C C . GLY A 1 96 ? -5.463 2.845 16.762 1.00 79.00 96 GLY A C 1
ATOM 758 O O . GLY A 1 96 ? -4.566 2.768 15.930 1.00 79.00 96 GLY A O 1
ATOM 759 N N . LEU A 1 97 ? -6.411 1.911 16.886 1.00 77.50 97 LEU A N 1
ATOM 760 C CA . LEU A 1 97 ? -6.473 0.702 16.058 1.00 77.50 97 LEU A CA 1
ATOM 761 C C . LEU A 1 97 ? -6.698 1.037 14.583 1.00 77.50 97 LEU A C 1
ATOM 763 O O . LEU A 1 97 ? -6.033 0.453 13.730 1.00 77.50 97 LEU A O 1
ATOM 767 N N . MET A 1 98 ? -7.576 2.002 14.298 1.00 80.06 98 MET A N 1
ATOM 768 C CA . MET A 1 98 ? -7.797 2.508 12.944 1.00 80.06 98 MET A CA 1
ATOM 769 C C . MET A 1 98 ? -6.558 3.211 12.398 1.00 80.06 98 MET A C 1
ATOM 771 O O . MET A 1 98 ? -6.174 2.955 11.267 1.00 80.06 98 MET A O 1
ATOM 775 N N . GLY A 1 99 ? -5.867 4.023 13.203 1.00 85.50 99 GLY A N 1
ATOM 776 C CA . GLY A 1 99 ? -4.609 4.650 12.791 1.00 85.50 99 GLY A CA 1
ATOM 777 C C . GLY A 1 99 ? -3.525 3.632 12.414 1.00 85.50 99 GLY A C 1
ATOM 778 O O . GLY A 1 99 ? -2.816 3.830 11.430 1.00 85.50 99 GLY A O 1
ATOM 779 N N . VAL A 1 100 ? -3.426 2.517 13.149 1.00 86.06 100 VAL A N 1
ATOM 780 C CA . VAL A 1 100 ? -2.528 1.411 12.780 1.00 86.06 100 VAL A CA 1
ATOM 781 C C . VAL A 1 100 ? -2.993 0.750 11.482 1.00 86.06 100 VAL A C 1
ATOM 783 O O . VAL A 1 100 ? -2.172 0.584 10.589 1.00 86.06 100 VAL A O 1
ATOM 786 N N . ASN A 1 101 ? -4.288 0.455 11.328 1.00 85.50 101 ASN A N 1
ATOM 787 C CA . ASN A 1 101 ? -4.833 -0.129 10.095 1.00 85.50 101 ASN A CA 1
ATOM 788 C C . ASN A 1 101 ? -4.565 0.758 8.865 1.00 85.50 101 ASN A C 1
ATOM 790 O O . ASN A 1 101 ? -4.106 0.268 7.840 1.00 85.50 101 ASN A O 1
ATOM 794 N N . MET A 1 102 ? -4.742 2.075 8.993 1.00 89.44 102 MET A N 1
ATOM 795 C CA . MET A 1 102 ? -4.411 3.046 7.946 1.00 89.44 102 MET A CA 1
ATOM 796 C C . MET A 1 102 ? -2.925 2.990 7.571 1.00 89.44 102 MET A C 1
ATOM 798 O O . MET A 1 102 ? -2.596 2.917 6.391 1.00 89.44 102 MET A O 1
ATOM 802 N N . ALA A 1 103 ? -2.026 2.954 8.560 1.00 91.69 103 ALA A N 1
ATOM 803 C CA . ALA A 1 103 ? -0.588 2.822 8.314 1.00 91.69 103 ALA A CA 1
ATOM 804 C C . ALA A 1 103 ? -0.209 1.466 7.685 1.00 91.69 103 ALA 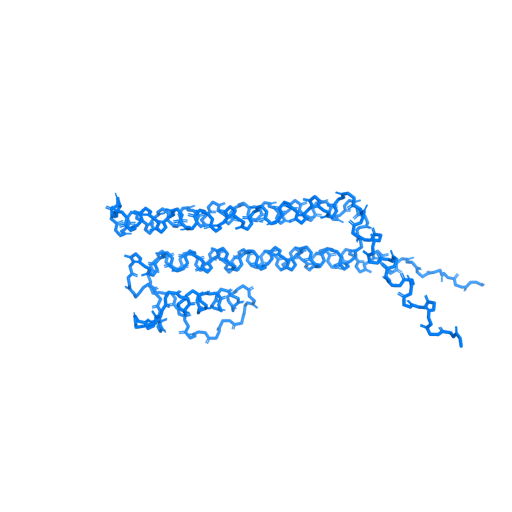A C 1
ATOM 806 O O . ALA A 1 103 ? 0.730 1.387 6.894 1.00 91.69 103 ALA A O 1
ATOM 807 N N . GLN A 1 104 ? -0.931 0.391 8.021 1.00 91.38 104 GLN A N 1
ATOM 808 C CA . GLN A 1 104 ? -0.762 -0.922 7.392 1.00 91.38 104 GLN A CA 1
ATOM 809 C C . GLN A 1 104 ? -1.178 -0.888 5.921 1.00 91.38 104 GLN A C 1
ATOM 811 O O . GLN A 1 104 ? -0.459 -1.424 5.079 1.00 91.38 104 GLN A O 1
ATOM 816 N N . ILE A 1 105 ? -2.313 -0.253 5.611 1.00 92.44 105 ILE A N 1
ATOM 817 C CA . ILE A 1 105 ? -2.801 -0.095 4.239 1.00 92.44 105 ILE A CA 1
ATOM 818 C C . ILE A 1 105 ? -1.776 0.684 3.416 1.00 92.44 105 ILE A C 1
ATOM 820 O O . ILE A 1 105 ? -1.365 0.193 2.364 1.00 92.44 105 ILE A O 1
ATOM 824 N N . THR A 1 106 ? -1.308 1.836 3.906 1.00 95.38 106 THR A N 1
ATOM 825 C CA . THR A 1 106 ? -0.347 2.650 3.149 1.00 95.38 106 THR A CA 1
ATOM 826 C C . THR A 1 106 ? 0.963 1.903 2.910 1.00 95.38 106 THR A C 1
ATOM 828 O O . THR A 1 106 ? 1.443 1.803 1.783 1.00 95.38 106 THR A O 1
ATOM 831 N N . LEU A 1 107 ? 1.513 1.252 3.939 1.00 95.38 107 LEU A N 1
ATOM 832 C CA . LEU A 1 107 ? 2.714 0.433 3.773 1.00 95.38 107 LEU A CA 1
ATOM 833 C C . LEU A 1 107 ? 2.506 -0.703 2.756 1.00 95.38 107 LEU A C 1
ATOM 835 O O . LEU A 1 107 ? 3.383 -0.974 1.938 1.00 95.38 107 LEU A O 1
ATOM 839 N N . ALA A 1 108 ? 1.344 -1.358 2.779 1.00 95.06 108 ALA A N 1
ATOM 840 C CA . ALA A 1 108 ? 1.040 -2.438 1.851 1.00 95.06 108 ALA A CA 1
ATOM 841 C C . ALA A 1 108 ? 0.954 -1.957 0.396 1.00 95.06 108 ALA A C 1
ATOM 843 O O . ALA A 1 108 ? 1.340 -2.694 -0.506 1.00 95.06 108 ALA A O 1
ATOM 844 N N . PHE A 1 109 ? 0.393 -0.775 0.128 1.00 96.44 109 PHE A N 1
ATOM 845 C CA . PHE A 1 109 ? 0.325 -0.219 -1.232 1.00 96.44 109 PHE A CA 1
ATOM 846 C C . PHE A 1 109 ? 1.662 0.338 -1.708 1.00 96.44 109 PHE A C 1
ATOM 848 O O . PHE A 1 109 ? 2.023 0.091 -2.855 1.00 96.44 109 PHE A O 1
ATOM 855 N N . ALA A 1 110 ? 2.446 0.949 -0.822 1.00 96.56 110 ALA A N 1
ATOM 856 C CA . ALA A 1 110 ? 3.819 1.352 -1.117 1.00 96.56 110 ALA A CA 1
ATOM 857 C C . ALA A 1 110 ? 4.680 0.183 -1.629 1.00 96.56 110 ALA A C 1
ATOM 859 O O . ALA A 1 110 ? 5.391 0.315 -2.625 1.00 96.56 110 ALA A O 1
ATOM 860 N N . LEU A 1 111 ? 4.567 -0.986 -0.989 1.00 95.56 111 LEU A N 1
ATOM 861 C CA . LEU A 1 111 ? 5.284 -2.195 -1.403 1.00 95.56 111 LEU A CA 1
ATOM 862 C C . LEU A 1 111 ? 4.854 -2.686 -2.792 1.00 95.56 111 LEU A C 1
ATOM 864 O O . LEU A 1 111 ? 5.707 -3.114 -3.570 1.00 95.56 111 LEU A O 1
ATOM 868 N N . ASP A 1 112 ? 3.565 -2.600 -3.125 1.00 95.94 112 ASP A N 1
ATOM 869 C CA . ASP A 1 112 ? 3.072 -2.973 -4.455 1.00 95.94 112 ASP A CA 1
ATOM 870 C C . ASP A 1 112 ? 3.572 -2.006 -5.532 1.00 95.94 112 ASP A C 1
ATOM 872 O O . ASP A 1 112 ? 3.968 -2.449 -6.608 1.00 95.94 112 ASP A O 1
ATOM 876 N N . TYR A 1 113 ? 3.603 -0.701 -5.243 1.00 96.06 113 TYR A N 1
ATOM 877 C CA . TYR A 1 113 ? 4.151 0.303 -6.159 1.00 96.06 113 TYR A CA 1
ATOM 878 C C . TYR A 1 113 ? 5.619 0.053 -6.451 1.00 96.06 113 TYR A C 1
ATOM 880 O O . TYR A 1 113 ? 6.016 0.020 -7.615 1.00 96.06 113 TYR A O 1
ATOM 888 N N . TRP A 1 114 ? 6.393 -0.238 -5.408 1.00 94.88 114 TRP A N 1
ATOM 889 C CA . TRP A 1 114 ? 7.782 -0.627 -5.572 1.00 94.88 114 TRP A CA 1
ATOM 890 C C . TRP A 1 114 ? 7.928 -1.899 -6.416 1.00 94.88 114 TRP A C 1
ATOM 892 O O . TRP A 1 114 ? 8.752 -1.931 -7.324 1.00 94.88 114 TRP A O 1
ATOM 902 N N . CYS A 1 115 ? 7.095 -2.925 -6.192 1.00 93.69 115 CYS A N 1
ATOM 903 C CA . CYS A 1 115 ? 7.105 -4.136 -7.019 1.00 93.69 115 CYS A CA 1
ATOM 904 C C . CYS A 1 115 ? 6.818 -3.836 -8.497 1.00 93.69 115 CYS A C 1
ATOM 906 O O . CYS A 1 115 ? 7.521 -4.343 -9.371 1.00 93.69 115 CYS A O 1
ATOM 908 N N . LEU A 1 116 ? 5.821 -2.999 -8.787 1.00 94.50 116 LEU A N 1
ATOM 909 C CA . LEU A 1 116 ? 5.493 -2.612 -10.160 1.00 94.50 116 LEU A CA 1
ATOM 910 C C . LEU A 1 116 ? 6.637 -1.838 -10.826 1.00 94.50 116 LEU A C 1
ATOM 912 O O . LEU A 1 116 ? 7.014 -2.183 -11.943 1.00 94.50 116 LEU A O 1
ATOM 916 N N . GLU A 1 117 ? 7.235 -0.869 -10.131 1.00 94.56 117 GLU A N 1
ATOM 917 C CA . GLU A 1 117 ? 8.361 -0.089 -10.661 1.00 94.56 117 GLU A CA 1
ATOM 918 C C . GLU A 1 117 ? 9.597 -0.958 -10.916 1.00 94.56 117 GLU A C 1
ATOM 920 O O . GLU A 1 117 ? 10.252 -0.829 -11.947 1.00 94.56 117 GLU A O 1
ATOM 925 N N . THR A 1 118 ? 9.892 -1.912 -10.026 1.00 91.62 118 THR A N 1
ATOM 926 C CA . THR A 1 118 ? 11.016 -2.840 -10.234 1.00 91.62 118 THR A CA 1
ATOM 927 C C . THR A 1 118 ? 10.821 -3.773 -11.430 1.00 91.62 118 THR A C 1
ATOM 929 O O . THR A 1 118 ? 11.808 -4.252 -11.995 1.00 91.62 118 THR A O 1
ATOM 932 N N . ALA A 1 119 ? 9.572 -4.057 -11.804 1.00 91.62 119 ALA A N 1
ATOM 933 C CA . ALA A 1 119 ? 9.252 -4.980 -12.885 1.00 91.62 119 ALA A CA 1
ATOM 934 C C . ALA A 1 119 ? 9.148 -4.303 -14.252 1.00 91.62 119 ALA A C 1
ATOM 936 O O . ALA A 1 119 ? 9.599 -4.852 -15.260 1.00 91.62 119 ALA A O 1
ATOM 937 N N . GLU A 1 120 ? 8.565 -3.111 -14.276 1.00 91.56 120 GLU A N 1
ATOM 938 C CA . GLU A 1 120 ? 8.436 -2.266 -15.452 1.00 91.56 120 GLU A CA 1
ATOM 939 C C . GLU A 1 120 ? 8.876 -0.846 -15.070 1.00 91.56 120 GLU A C 1
ATOM 941 O O . GLU A 1 120 ? 8.055 -0.076 -14.560 1.00 91.56 120 GLU A O 1
ATOM 946 N N . PRO A 1 121 ? 10.164 -0.505 -15.289 1.00 89.75 121 PRO A N 1
ATOM 947 C CA . PRO A 1 121 ? 10.681 0.832 -15.021 1.00 89.75 121 PRO A CA 1
ATOM 948 C C . PRO A 1 121 ? 9.879 1.894 -15.772 1.00 89.75 121 PRO A C 1
ATOM 950 O O . PRO A 1 121 ? 9.470 1.665 -16.914 1.00 89.75 121 PRO A O 1
ATOM 953 N N . ALA A 1 122 ? 9.695 3.058 -15.150 1.00 91.31 122 ALA A N 1
ATOM 954 C CA . ALA A 1 122 ? 8.767 4.105 -15.584 1.00 91.31 122 ALA A CA 1
ATOM 955 C C . ALA A 1 122 ? 7.278 3.728 -15.437 1.00 91.31 122 ALA A C 1
ATOM 957 O O . ALA A 1 122 ? 6.417 4.287 -16.125 1.00 91.31 122 ALA A O 1
ATOM 958 N N . SER A 1 123 ? 6.951 2.818 -14.510 1.00 93.12 123 SER A N 1
ATOM 959 C CA . SER A 1 123 ? 5.568 2.615 -14.062 1.00 93.12 123 SER A CA 1
ATOM 960 C C . SER A 1 123 ? 5.030 3.832 -13.319 1.00 93.12 123 SER A C 1
ATOM 962 O O . SER A 1 123 ? 3.826 4.101 -13.391 1.00 93.12 123 SER A O 1
ATOM 964 N N . PHE A 1 124 ? 5.911 4.592 -12.671 1.00 95.12 124 PHE A N 1
ATOM 965 C CA . PHE A 1 124 ? 5.620 5.854 -12.003 1.00 95.12 124 PHE A CA 1
ATOM 966 C C . PHE A 1 124 ? 6.488 6.996 -12.549 1.00 95.12 124 PHE A C 1
ATOM 968 O O . PHE A 1 124 ? 7.607 6.788 -13.013 1.00 95.12 124 PHE A O 1
ATOM 975 N N . SER A 1 125 ? 5.949 8.218 -12.528 1.00 92.88 125 SER A N 1
ATOM 976 C CA . SER A 1 125 ? 6.713 9.424 -12.861 1.00 92.88 125 SER A CA 1
ATOM 977 C C . SER A 1 125 ? 7.647 9.823 -11.725 1.00 92.88 125 SER A C 1
ATOM 979 O O . SER A 1 125 ? 7.371 9.533 -10.565 1.00 92.88 125 SER A O 1
ATOM 981 N N . GLU A 1 126 ? 8.709 10.549 -12.077 1.00 87.50 126 GLU A N 1
ATOM 982 C CA . GLU A 1 126 ? 9.601 11.233 -11.125 1.00 87.50 126 GLU A CA 1
ATOM 983 C C . GLU A 1 126 ? 10.341 10.313 -10.138 1.00 87.50 126 GLU A C 1
ATOM 985 O O . GLU A 1 126 ? 10.888 10.779 -9.144 1.00 87.50 126 GLU A O 1
ATOM 990 N N . ILE A 1 127 ? 10.424 9.014 -10.441 1.00 90.44 127 ILE A N 1
ATOM 991 C CA . ILE A 1 127 ? 11.281 8.079 -9.714 1.00 90.44 127 ILE A CA 1
ATOM 992 C C . ILE A 1 127 ? 12.654 8.050 -10.381 1.00 90.44 127 ILE A C 1
ATOM 994 O O . ILE A 1 127 ? 12.782 7.665 -11.545 1.00 90.44 127 ILE A O 1
ATOM 998 N N . ASP A 1 128 ? 13.680 8.471 -9.644 1.00 86.88 128 ASP A N 1
ATOM 999 C CA . ASP A 1 128 ? 15.056 8.459 -10.133 1.00 86.88 128 ASP A CA 1
ATOM 1000 C C . ASP A 1 128 ? 15.631 7.026 -10.090 1.00 86.88 128 ASP A C 1
ATOM 1002 O O . ASP A 1 128 ? 15.668 6.398 -9.021 1.00 86.88 128 ASP A O 1
ATOM 1006 N N . PRO A 1 129 ? 16.112 6.484 -11.225 1.00 82.25 129 PRO A N 1
ATOM 1007 C CA . PRO A 1 129 ? 16.759 5.177 -11.264 1.00 82.25 129 PRO A CA 1
ATOM 1008 C C . PRO A 1 129 ? 18.053 5.097 -10.441 1.00 82.25 129 PRO A C 1
ATOM 1010 O O . PRO A 1 129 ? 18.468 3.993 -10.089 1.00 82.25 129 PRO A O 1
ATOM 1013 N N . GLU A 1 130 ? 18.711 6.228 -10.162 1.00 88.06 130 GLU A N 1
ATOM 1014 C CA . GLU A 1 130 ? 19.959 6.282 -9.390 1.00 88.06 130 GLU A CA 1
ATOM 1015 C C . GLU A 1 130 ? 19.734 6.203 -7.875 1.00 88.06 130 GLU A C 1
ATOM 1017 O O . GLU A 1 130 ? 20.679 5.954 -7.120 1.00 88.06 130 GLU A O 1
ATOM 1022 N N . TRP A 1 131 ? 18.494 6.379 -7.414 1.00 89.56 131 TRP A N 1
ATOM 1023 C CA . TRP A 1 131 ? 18.163 6.259 -6.000 1.00 89.56 131 TRP A CA 1
ATOM 1024 C C . TRP A 1 131 ? 18.375 4.842 -5.480 1.00 89.56 131 TRP A C 1
ATOM 1026 O O . TRP A 1 131 ? 18.134 3.835 -6.151 1.00 89.56 131 TRP A O 1
ATOM 1036 N N . SER A 1 132 ? 18.774 4.761 -4.216 1.00 91.94 132 SER A N 1
ATOM 1037 C CA . SER A 1 132 ? 18.811 3.500 -3.493 1.00 91.94 132 SER A CA 1
ATOM 1038 C C . SER A 1 132 ? 17.404 2.913 -3.343 1.00 91.94 132 SER A C 1
ATOM 1040 O O . SER A 1 132 ? 16.396 3.619 -3.315 1.00 91.94 132 SER A O 1
ATOM 1042 N N . GLN A 1 133 ? 17.324 1.594 -3.153 1.00 88.06 133 GLN A N 1
ATOM 1043 C CA . GLN A 1 133 ? 16.040 0.916 -2.929 1.00 88.06 133 GLN A CA 1
ATOM 1044 C C . GLN A 1 133 ? 15.277 1.481 -1.720 1.00 88.06 133 GLN A C 1
ATOM 1046 O O . GLN A 1 133 ? 14.050 1.493 -1.714 1.00 88.06 133 GLN A O 1
ATOM 1051 N N . ALA A 1 134 ? 15.996 1.953 -0.696 1.00 90.25 134 ALA A N 1
ATOM 1052 C CA . ALA A 1 134 ? 15.392 2.554 0.487 1.00 90.25 134 ALA A CA 1
ATOM 1053 C C . ALA A 1 134 ? 14.774 3.929 0.190 1.00 90.25 134 ALA A C 1
ATOM 1055 O O . ALA A 1 134 ? 13.699 4.224 0.704 1.00 90.25 134 ALA A O 1
ATOM 1056 N N . GLU A 1 135 ? 15.424 4.741 -0.646 1.00 92.75 135 GLU A N 1
ATOM 1057 C CA . GLU A 1 135 ? 14.907 6.044 -1.086 1.00 92.75 135 GLU A CA 1
ATOM 1058 C C . GLU A 1 135 ? 13.667 5.867 -1.965 1.00 92.75 135 GLU A C 1
ATOM 1060 O O . GLU A 1 135 ? 12.631 6.454 -1.671 1.00 92.75 135 GLU A O 1
ATOM 1065 N N . GLN A 1 136 ? 13.712 4.965 -2.951 1.00 91.62 136 GLN A N 1
ATOM 1066 C CA . GLN A 1 136 ? 12.541 4.655 -3.782 1.00 91.62 136 GLN A CA 1
ATOM 1067 C C . GLN A 1 136 ? 11.365 4.134 -2.941 1.00 91.62 136 GLN A C 1
ATOM 1069 O O . GLN A 1 136 ? 10.228 4.563 -3.117 1.00 91.62 136 GLN A O 1
ATOM 1074 N N . MET A 1 137 ? 11.629 3.234 -1.987 1.00 92.19 137 MET A N 1
ATOM 1075 C CA . MET A 1 137 ? 10.604 2.732 -1.066 1.00 92.19 137 MET A CA 1
ATOM 1076 C C . MET A 1 137 ? 10.004 3.852 -0.211 1.00 92.19 137 MET A C 1
ATOM 1078 O O . MET A 1 137 ? 8.796 3.868 0.028 1.00 92.19 137 MET A O 1
ATOM 1082 N N . PHE A 1 138 ? 10.836 4.780 0.266 1.00 94.19 138 PHE A N 1
ATOM 1083 C CA . PHE A 1 138 ? 10.371 5.921 1.042 1.00 94.19 138 PHE A CA 1
ATOM 1084 C C . PHE A 1 138 ? 9.466 6.830 0.208 1.00 94.19 138 PHE A C 1
ATOM 1086 O O . PHE A 1 138 ? 8.408 7.225 0.696 1.00 94.19 138 PHE A O 1
ATOM 1093 N N . GLU A 1 139 ? 9.817 7.085 -1.052 1.00 95.00 139 GLU A N 1
ATOM 1094 C CA . GLU A 1 139 ? 8.977 7.878 -1.952 1.00 95.00 139 GLU A CA 1
ATOM 1095 C C . GLU A 1 139 ? 7.654 7.187 -2.283 1.00 95.00 139 GLU A C 1
ATOM 1097 O O . GLU A 1 139 ? 6.598 7.816 -2.234 1.00 95.00 139 GLU A O 1
ATOM 1102 N N . PHE A 1 140 ? 7.647 5.869 -2.499 1.00 95.62 140 PHE A N 1
ATOM 1103 C CA . PHE A 1 140 ? 6.389 5.135 -2.665 1.00 95.62 140 PHE A CA 1
ATOM 1104 C C . PHE A 1 140 ? 5.533 5.114 -1.399 1.00 95.62 140 PHE A C 1
ATOM 1106 O O . PHE A 1 140 ? 4.303 5.159 -1.484 1.00 95.62 140 PHE A O 1
ATOM 1113 N N . PHE A 1 141 ? 6.159 5.082 -0.223 1.00 95.69 141 PHE A N 1
ATOM 1114 C CA . PHE A 1 141 ? 5.450 5.221 1.044 1.00 95.69 141 PHE A CA 1
ATOM 1115 C C . PHE A 1 141 ? 4.851 6.618 1.204 1.00 95.69 141 PHE A C 1
ATOM 1117 O O . PHE A 1 141 ? 3.683 6.744 1.574 1.00 95.69 141 PHE A O 1
ATOM 1124 N N . PHE A 1 142 ? 5.608 7.661 0.872 1.00 95.31 142 PHE A N 1
ATOM 1125 C CA . PHE A 1 142 ? 5.125 9.036 0.868 1.00 95.31 142 PHE A CA 1
ATOM 1126 C C . PHE A 1 142 ? 3.956 9.222 -0.111 1.00 95.31 142 PHE A C 1
ATOM 1128 O O . PHE A 1 142 ? 2.896 9.711 0.285 1.00 95.31 142 PHE A O 1
ATOM 1135 N N . PHE A 1 143 ? 4.094 8.735 -1.345 1.00 95.94 143 PHE A N 1
ATOM 1136 C CA . PHE A 1 143 ? 3.041 8.741 -2.362 1.00 95.94 143 PHE A CA 1
ATOM 1137 C C . PHE A 1 143 ? 1.766 8.027 -1.889 1.00 95.94 143 PHE A C 1
ATOM 1139 O O . PHE A 1 143 ? 0.667 8.574 -1.993 1.00 95.94 143 PHE A O 1
ATOM 1146 N N . SER A 1 144 ? 1.906 6.838 -1.302 1.00 96.62 144 SER A N 1
ATOM 1147 C CA . SER A 1 144 ? 0.788 6.080 -0.734 1.00 96.62 144 SER A CA 1
ATOM 1148 C C . SER A 1 144 ? 0.076 6.846 0.390 1.00 96.62 144 SER A C 1
ATOM 1150 O O . SER A 1 144 ? -1.153 6.947 0.402 1.00 96.62 144 SER A O 1
ATOM 1152 N N . VAL A 1 145 ? 0.825 7.482 1.298 1.00 95.38 145 VAL A N 1
ATOM 1153 C CA . VAL A 1 145 ? 0.248 8.339 2.347 1.00 95.38 145 VAL A CA 1
ATOM 1154 C C . VAL A 1 145 ? -0.540 9.506 1.742 1.00 95.38 145 VAL A C 1
ATOM 1156 O O . VAL A 1 145 ? -1.638 9.811 2.217 1.00 95.38 145 VAL A O 1
ATOM 1159 N N . LEU A 1 146 ? -0.032 10.147 0.685 1.00 95.19 146 LEU A N 1
ATOM 1160 C CA . LEU A 1 146 ? -0.729 11.244 0.005 1.00 95.19 146 LEU A CA 1
ATOM 1161 C C . LEU A 1 146 ? -2.017 10.793 -0.691 1.00 95.19 146 LEU A C 1
ATOM 1163 O O . LEU A 1 146 ? -3.022 11.503 -0.606 1.00 95.19 146 LEU A O 1
ATOM 1167 N N . ASN A 1 147 ? -2.006 9.632 -1.347 1.00 94.56 147 ASN A N 1
ATOM 1168 C CA . ASN A 1 147 ? -3.196 9.069 -1.989 1.00 94.56 147 ASN A CA 1
ATOM 1169 C C . ASN A 1 147 ? -4.248 8.672 -0.960 1.00 94.56 147 ASN A C 1
ATOM 1171 O O . ASN A 1 147 ? -5.409 9.060 -1.081 1.00 94.56 147 ASN A O 1
ATOM 1175 N N . PHE A 1 148 ? -3.840 7.941 0.079 1.00 93.38 148 PHE A N 1
ATOM 1176 C CA . PHE A 1 148 ? -4.737 7.481 1.134 1.00 93.38 148 PHE A CA 1
ATOM 1177 C C . PHE A 1 148 ? -5.399 8.647 1.878 1.00 93.38 148 PHE A C 1
ATOM 1179 O O . PHE A 1 148 ? -6.569 8.579 2.247 1.00 93.38 148 PHE A O 1
ATOM 1186 N N . SER A 1 149 ? -4.653 9.732 2.096 1.00 91.44 149 SER A N 1
ATOM 1187 C CA . SER A 1 149 ? -5.150 10.942 2.759 1.00 91.44 149 SER A CA 1
ATOM 1188 C C . SER A 1 149 ? -5.894 11.910 1.832 1.00 91.44 149 SER A C 1
ATOM 1190 O O . SER A 1 149 ? -6.379 12.934 2.311 1.00 91.44 149 SER A O 1
ATOM 1192 N N . PHE A 1 150 ? -6.019 11.595 0.538 1.00 89.38 150 PHE A N 1
ATOM 1193 C CA . PHE A 1 150 ? -6.651 12.440 -0.483 1.00 89.38 150 PHE A CA 1
ATOM 1194 C C . PHE A 1 150 ? -5.990 13.813 -0.683 1.00 89.38 150 PHE A C 1
ATOM 1196 O O . PHE A 1 150 ? -6.633 14.730 -1.194 1.00 89.38 150 PHE A O 1
ATOM 1203 N N . PHE A 1 151 ? -4.718 13.975 -0.301 1.00 89.06 151 PHE A N 1
ATOM 1204 C CA . PHE A 1 151 ? -3.965 15.203 -0.575 1.00 89.06 151 PHE A CA 1
ATOM 1205 C C . PHE A 1 151 ? -3.482 15.258 -2.025 1.00 89.06 151 PHE A C 1
ATOM 1207 O O . PHE A 1 151 ? -3.684 16.272 -2.686 1.00 89.06 151 PHE A O 1
ATOM 1214 N N . GLY A 1 152 ? -2.861 14.171 -2.505 1.00 80.44 152 GLY A N 1
ATOM 1215 C CA . GLY A 1 152 ? -2.492 13.966 -3.911 1.00 80.44 152 GLY A CA 1
ATOM 1216 C C . GLY A 1 152 ? -1.793 15.149 -4.594 1.00 80.44 152 GLY A C 1
ATOM 1217 O O . GLY A 1 152 ? -2.335 15.689 -5.554 1.00 80.44 152 GLY A O 1
ATOM 1218 N N . PHE A 1 153 ? -0.597 15.540 -4.134 1.00 85.25 153 PHE A N 1
ATOM 1219 C CA . PHE A 1 153 ? 0.147 16.677 -4.710 1.00 85.25 153 PHE A CA 1
ATOM 1220 C C . PHE A 1 153 ? 0.495 16.518 -6.197 1.00 85.25 153 PHE A C 1
ATOM 1222 O O . PHE A 1 153 ? 0.605 17.517 -6.901 1.00 85.25 153 PHE A O 1
ATOM 1229 N N . GLY A 1 154 ? 0.574 15.276 -6.683 1.00 82.44 154 GLY A N 1
ATOM 1230 C CA . GLY A 1 154 ? 0.781 14.977 -8.098 1.00 82.44 154 GLY A CA 1
ATOM 1231 C C . GLY A 1 154 ? 2.244 14.904 -8.532 1.00 82.44 154 GLY A C 1
ATOM 1232 O O . GLY A 1 154 ? 2.477 14.821 -9.731 1.00 82.44 154 GLY A O 1
ATOM 1233 N N . ASP A 1 155 ? 3.193 14.901 -7.593 1.00 86.75 155 ASP A N 1
ATOM 1234 C CA . ASP A 1 155 ? 4.631 14.752 -7.876 1.00 86.75 155 ASP A CA 1
ATOM 1235 C C . ASP A 1 155 ? 4.921 13.359 -8.482 1.00 86.75 155 ASP A C 1
ATOM 1237 O O . ASP A 1 155 ? 5.423 13.203 -9.595 1.00 86.75 155 ASP A O 1
ATOM 1241 N N . VAL A 1 156 ? 4.457 12.306 -7.805 1.00 92.62 156 VAL A N 1
ATOM 1242 C CA . VAL A 1 156 ? 4.478 10.935 -8.330 1.00 92.62 156 VAL A CA 1
ATOM 1243 C C . VAL A 1 156 ? 3.119 10.609 -8.943 1.00 92.62 156 VAL A C 1
ATOM 1245 O O . VAL A 1 156 ? 2.078 10.771 -8.305 1.00 92.62 156 VAL A O 1
ATOM 1248 N N . THR A 1 157 ? 3.106 10.122 -10.186 1.00 94.00 157 THR A N 1
ATOM 1249 C CA . THR A 1 157 ? 1.878 9.722 -10.888 1.00 94.00 157 THR A CA 1
ATOM 1250 C C . THR A 1 157 ? 2.039 8.383 -11.611 1.00 94.00 157 THR A C 1
ATOM 1252 O O . THR A 1 157 ? 3.069 8.143 -12.248 1.00 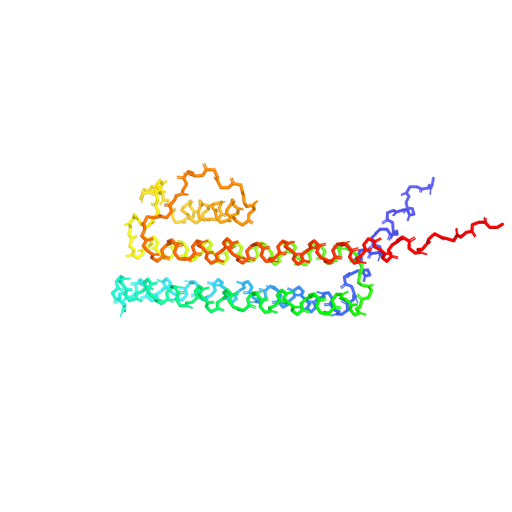94.00 157 THR A O 1
ATOM 1255 N N . PRO A 1 158 ? 1.028 7.496 -11.557 1.00 95.94 158 PRO A N 1
ATOM 1256 C CA . PRO A 1 158 ? 1.089 6.204 -12.226 1.00 95.94 158 PRO A CA 1
ATOM 1257 C C . PRO A 1 158 ? 0.965 6.369 -13.746 1.00 95.94 158 PRO A C 1
ATOM 1259 O O . PRO A 1 158 ? 0.031 6.997 -14.253 1.00 95.94 158 PRO A O 1
ATOM 1262 N N . GLN A 1 159 ? 1.876 5.750 -14.490 1.00 96.62 159 GLN A N 1
ATOM 1263 C CA . GLN A 1 159 ? 1.953 5.827 -15.950 1.00 96.62 159 GLN A CA 1
ATOM 1264 C C . GLN A 1 159 ? 1.372 4.578 -16.617 1.00 96.62 159 GLN A C 1
ATOM 1266 O O . GLN A 1 159 ? 0.590 4.685 -17.573 1.00 96.62 159 GLN A O 1
ATOM 1271 N N . THR A 1 160 ? 1.672 3.400 -16.070 1.00 95.56 160 THR A N 1
ATOM 1272 C CA . THR A 1 160 ? 1.237 2.109 -16.617 1.00 95.56 160 THR A CA 1
ATOM 1273 C C . THR A 1 160 ? -0.172 1.730 -16.155 1.00 95.56 160 THR A C 1
ATOM 1275 O O . THR A 1 160 ? -0.693 2.227 -15.153 1.00 95.56 160 THR A O 1
ATOM 1278 N N . ILE A 1 161 ? -0.841 0.851 -16.912 1.00 95.69 161 ILE A N 1
ATOM 1279 C CA . ILE A 1 161 ? -2.200 0.388 -16.580 1.00 95.69 161 ILE A CA 1
ATOM 1280 C C . ILE A 1 161 ? -2.233 -0.343 -15.223 1.00 95.69 161 ILE A C 1
ATOM 1282 O O . ILE A 1 161 ? -3.101 -0.003 -14.417 1.00 95.69 161 ILE A O 1
ATOM 1286 N N . PRO A 1 162 ? -1.317 -1.289 -14.914 1.00 95.12 162 PRO A N 1
ATOM 1287 C CA . PRO A 1 162 ? -1.289 -1.936 -13.603 1.00 95.12 162 PRO A CA 1
ATOM 1288 C C . PRO A 1 162 ? -1.098 -0.934 -12.461 1.00 95.12 162 PRO A C 1
ATOM 1290 O O . PRO A 1 162 ? -1.851 -0.989 -11.492 1.00 95.12 162 PRO A O 1
ATOM 1293 N N . ALA A 1 163 ? -0.177 0.028 -12.606 1.00 96.12 163 ALA A N 1
ATOM 1294 C CA . ALA A 1 163 ? 0.045 1.076 -11.610 1.00 96.12 163 ALA A CA 1
ATOM 1295 C C . ALA A 1 163 ? -1.227 1.894 -11.357 1.00 96.12 163 ALA A C 1
ATOM 1297 O O . ALA A 1 163 ? -1.656 2.032 -10.214 1.00 96.12 163 ALA A O 1
ATOM 1298 N N . LYS A 1 164 ? -1.903 2.345 -12.424 1.00 97.19 164 LYS A N 1
ATOM 1299 C CA . LYS A 1 164 ? -3.167 3.094 -12.319 1.00 97.19 164 LYS A CA 1
ATOM 1300 C C . LYS A 1 164 ? -4.250 2.298 -11.597 1.00 97.19 164 LYS A C 1
ATOM 1302 O O . LYS A 1 164 ? -4.936 2.850 -10.744 1.00 97.19 164 LYS A O 1
ATOM 1307 N N . LEU A 1 165 ? -4.399 1.010 -11.910 1.00 97.62 165 LEU A N 1
ATOM 1308 C CA . LEU A 1 165 ? -5.394 0.153 -11.264 1.00 97.62 165 LEU A CA 1
ATOM 1309 C C . LEU A 1 165 ? -5.103 -0.041 -9.773 1.00 97.62 165 LEU A C 1
ATOM 1311 O O . LEU A 1 165 ? -6.023 0.084 -8.967 1.00 97.62 165 LEU A O 1
ATOM 1315 N N . VAL A 1 166 ? -3.847 -0.299 -9.397 1.00 97.12 166 VAL A N 1
ATOM 1316 C CA . VAL A 1 166 ? -3.459 -0.436 -7.984 1.00 97.12 166 VAL A CA 1
ATOM 1317 C C . VAL A 1 166 ? -3.678 0.881 -7.233 1.00 97.12 166 VAL A C 1
ATOM 1319 O O . VAL A 1 166 ? -4.256 0.864 -6.147 1.00 97.12 166 VAL A O 1
ATOM 1322 N N . THR A 1 167 ? -3.338 2.026 -7.833 1.00 96.62 167 THR A N 1
ATOM 1323 C CA . THR A 1 167 ? -3.623 3.345 -7.245 1.00 96.62 167 THR A CA 1
ATOM 1324 C C . THR A 1 167 ? -5.118 3.605 -7.081 1.00 96.62 167 THR A C 1
ATOM 1326 O O . THR A 1 167 ? -5.551 4.084 -6.036 1.00 96.62 167 THR A O 1
ATOM 1329 N N . MET A 1 168 ? -5.946 3.230 -8.059 1.00 96.69 168 MET A N 1
ATOM 1330 C CA . MET A 1 168 ? -7.403 3.328 -7.921 1.00 96.69 168 MET A CA 1
ATOM 1331 C C . MET A 1 168 ? -7.933 2.458 -6.773 1.00 96.69 168 MET A C 1
ATOM 1333 O O . MET A 1 168 ? -8.826 2.893 -6.048 1.00 96.69 168 MET A O 1
ATOM 1337 N N . MET A 1 169 ? -7.390 1.249 -6.585 1.00 96.69 169 MET A N 1
ATOM 1338 C CA . MET A 1 169 ? -7.764 0.378 -5.465 1.00 96.69 169 MET A CA 1
ATOM 1339 C C . MET A 1 169 ? -7.404 1.004 -4.114 1.00 96.69 169 MET A C 1
ATOM 1341 O O . MET A 1 169 ? -8.236 0.977 -3.208 1.00 96.69 169 MET A O 1
ATOM 1345 N N . GLU A 1 170 ? -6.214 1.603 -3.991 1.00 96.50 170 GLU A N 1
ATOM 1346 C CA . GLU A 1 170 ? -5.796 2.314 -2.776 1.00 96.50 170 GLU A CA 1
ATOM 1347 C C . GLU A 1 170 ? -6.760 3.452 -2.434 1.00 96.50 170 GLU A C 1
ATOM 1349 O O . GLU A 1 170 ? -7.274 3.516 -1.318 1.00 96.50 170 GLU A O 1
ATOM 1354 N N . VAL A 1 171 ? -7.040 4.327 -3.402 1.00 95.50 171 VAL A N 1
ATOM 1355 C CA . VAL A 1 171 ? -7.898 5.503 -3.205 1.00 95.50 171 VAL A CA 1
ATOM 1356 C C . VAL A 1 171 ? -9.323 5.086 -2.827 1.00 95.50 171 VAL A C 1
ATOM 1358 O O . VAL A 1 171 ? -9.914 5.653 -1.906 1.00 95.50 171 VAL A O 1
ATOM 1361 N N . LEU A 1 172 ? -9.877 4.061 -3.486 1.00 95.06 172 LEU A N 1
ATOM 1362 C CA . LEU A 1 172 ? -11.198 3.524 -3.145 1.00 95.06 172 LEU A CA 1
ATOM 1363 C C . LEU A 1 172 ? -11.220 2.922 -1.737 1.00 95.06 172 LEU A C 1
ATOM 1365 O O . LEU A 1 172 ? -12.146 3.193 -0.970 1.00 95.06 172 LEU A O 1
ATOM 1369 N N . LEU A 1 173 ? -10.207 2.131 -1.375 1.00 93.62 173 LEU A N 1
ATOM 1370 C CA . LEU A 1 173 ? -10.114 1.535 -0.044 1.00 93.62 173 LEU A CA 1
ATOM 1371 C C . LEU A 1 173 ? -9.965 2.605 1.041 1.00 93.62 173 LEU A C 1
ATOM 1373 O O . LEU A 1 173 ? -10.659 2.543 2.057 1.00 93.62 173 LEU A O 1
ATOM 1377 N N . GLY A 1 174 ? -9.109 3.605 0.820 1.00 92.44 174 GLY A N 1
ATOM 1378 C CA . GLY A 1 174 ? -8.958 4.752 1.712 1.00 92.44 174 GLY A CA 1
ATOM 1379 C C . GLY A 1 174 ? -10.277 5.489 1.920 1.00 92.44 174 GLY A C 1
ATOM 1380 O O . GLY A 1 174 ? -10.618 5.845 3.048 1.00 92.44 174 GLY A O 1
ATOM 1381 N N . PHE A 1 175 ? -11.086 5.620 0.867 1.00 92.62 175 PHE A N 1
ATOM 1382 C CA . PHE A 1 175 ? -12.349 6.354 0.929 1.00 92.62 175 PHE A CA 1
ATOM 1383 C C . PHE A 1 175 ? -13.351 5.629 1.822 1.00 92.62 175 PHE A C 1
ATOM 1385 O O . PHE A 1 175 ? -13.933 6.231 2.727 1.00 92.62 175 PHE A O 1
ATOM 1392 N N . PHE A 1 176 ? -13.490 4.315 1.630 1.00 90.06 176 PHE A N 1
ATOM 1393 C CA . PHE A 1 176 ? -14.314 3.482 2.501 1.00 90.06 176 PHE A CA 1
ATOM 1394 C C . PHE A 1 176 ? -13.809 3.488 3.944 1.00 90.06 176 PHE A C 1
ATOM 1396 O O . PHE A 1 176 ? -14.607 3.653 4.863 1.00 90.06 176 PHE A O 1
ATOM 1403 N N . THR A 1 177 ? -12.495 3.394 4.147 1.00 88.81 177 THR A N 1
ATOM 1404 C CA . THR A 1 177 ? -11.879 3.389 5.483 1.00 88.81 177 THR A CA 1
ATOM 1405 C C . THR A 1 177 ? -12.191 4.683 6.243 1.00 88.81 177 THR A C 1
ATOM 1407 O O . THR A 1 177 ? -12.575 4.648 7.412 1.00 88.81 177 THR A O 1
ATOM 1410 N N . VAL A 1 178 ? -12.109 5.839 5.576 1.00 88.00 178 VAL A N 1
ATOM 1411 C CA . VAL A 1 178 ? -12.464 7.137 6.172 1.00 88.00 178 VAL A CA 1
ATOM 1412 C C . VAL A 1 178 ? -13.962 7.235 6.468 1.00 88.00 178 VAL A C 1
ATOM 1414 O O . VAL A 1 178 ? -14.328 7.693 7.550 1.00 88.00 178 VAL A O 1
ATOM 1417 N N . ILE A 1 179 ? -14.840 6.786 5.560 1.00 86.75 179 ILE A N 1
ATOM 1418 C CA . ILE A 1 179 ? -16.293 6.751 5.814 1.00 86.75 179 ILE A CA 1
ATOM 1419 C C . ILE A 1 179 ? -16.601 5.934 7.067 1.00 86.75 179 ILE A C 1
ATOM 1421 O O . ILE A 1 179 ? -17.386 6.364 7.911 1.00 86.75 179 ILE A O 1
ATOM 1425 N N . PHE A 1 180 ? -15.976 4.769 7.197 1.00 81.88 180 PHE A N 1
ATOM 1426 C CA . PHE A 1 180 ? -16.180 3.874 8.325 1.00 81.88 180 PHE A CA 1
ATOM 1427 C C . PHE A 1 180 ? -15.695 4.487 9.635 1.00 81.88 180 PHE A C 1
ATOM 1429 O O . PHE A 1 180 ? -16.446 4.516 10.609 1.00 81.88 180 PHE A O 1
ATOM 1436 N N . LEU A 1 181 ? -14.516 5.111 9.626 1.00 81.19 181 LEU A N 1
ATOM 1437 C CA . LEU A 1 181 ? -14.008 5.857 10.775 1.00 81.19 181 LEU A CA 1
ATOM 1438 C C . LEU A 1 181 ? -14.971 6.977 11.202 1.00 81.19 181 LEU A C 1
ATOM 1440 O O . LEU A 1 181 ? -15.229 7.160 12.394 1.00 81.19 181 LEU A O 1
ATOM 1444 N N . LEU A 1 182 ? -15.517 7.732 10.244 1.00 82.31 182 LEU A N 1
ATOM 1445 C CA . LEU A 1 182 ? -16.465 8.812 10.529 1.00 82.31 182 LEU A CA 1
ATOM 1446 C C . LEU A 1 182 ? -17.817 8.289 11.035 1.00 82.31 182 LEU A C 1
ATOM 1448 O O . LEU A 1 182 ? -18.395 8.889 11.942 1.00 82.31 182 LEU A O 1
ATOM 1452 N N . SER A 1 183 ? -18.315 7.183 10.479 1.00 78.25 183 SER A N 1
ATOM 1453 C CA . SER A 1 183 ? -19.551 6.525 10.923 1.00 78.25 183 SER A CA 1
ATOM 1454 C C . SER A 1 183 ? -19.448 6.097 12.386 1.00 78.25 183 SER A C 1
ATOM 1456 O O . SER A 1 183 ? -20.324 6.417 13.196 1.00 78.25 183 SER A O 1
ATOM 1458 N N . ASP A 1 184 ? -18.331 5.466 12.746 1.00 72.19 184 ASP A N 1
ATOM 1459 C CA . ASP A 1 184 ? -18.045 5.089 14.126 1.00 72.19 184 ASP A CA 1
ATOM 1460 C C . ASP A 1 184 ? -17.950 6.332 15.014 1.00 72.19 184 ASP A C 1
ATOM 1462 O O . ASP A 1 184 ? -18.542 6.367 16.089 1.00 72.19 184 ASP A O 1
ATOM 1466 N N . PHE A 1 185 ? -17.295 7.404 14.550 1.00 71.50 185 PHE A N 1
ATOM 1467 C CA . PHE A 1 185 ? -17.190 8.655 15.305 1.00 71.50 185 PHE A CA 1
ATOM 1468 C C . PHE A 1 185 ? -18.553 9.283 15.636 1.00 71.50 185 PHE A C 1
ATOM 1470 O O . PHE A 1 185 ? -18.740 9.784 16.747 1.00 71.50 185 PHE A O 1
ATOM 1477 N N . VAL A 1 186 ? -19.506 9.271 14.699 1.00 68.44 186 VAL A N 1
ATOM 1478 C CA . VAL A 1 186 ? -20.857 9.816 14.921 1.00 68.44 186 VAL A CA 1
ATOM 1479 C C . VAL A 1 186 ? -21.623 8.968 15.934 1.00 68.44 186 VAL A C 1
ATOM 1481 O O . VAL A 1 186 ? -22.129 9.519 16.912 1.00 68.44 186 VAL A O 1
ATOM 1484 N N . SER A 1 187 ? -21.624 7.644 15.754 1.00 63.22 187 SER A N 1
ATOM 1485 C CA . SER A 1 187 ? -22.236 6.693 16.694 1.00 63.22 187 SER A CA 1
ATOM 1486 C C . SER A 1 187 ? -21.673 6.860 18.117 1.00 63.22 187 SER A C 1
ATOM 1488 O O . SER A 1 187 ? -22.404 6.889 19.110 1.00 63.22 187 SER A O 1
ATOM 1490 N N . LEU A 1 188 ? -20.363 7.105 18.220 1.00 60.00 188 LEU A N 1
ATOM 1491 C CA . LEU A 1 188 ? -19.660 7.296 19.488 1.00 60.00 188 LEU A CA 1
ATOM 1492 C C . LEU A 1 188 ? -19.878 8.679 20.126 1.00 60.00 188 LEU A C 1
ATOM 1494 O O . LEU A 1 188 ? -19.920 8.820 21.349 1.00 60.00 188 LEU A O 1
ATOM 1498 N N . LYS A 1 189 ? -20.006 9.739 19.319 1.00 66.56 189 LYS A N 1
ATOM 1499 C CA . LYS A 1 189 ? -20.340 11.082 19.817 1.00 66.56 189 LYS A CA 1
ATOM 1500 C C . LYS A 1 189 ? -21.706 11.076 20.499 1.00 66.56 189 LYS A C 1
ATOM 1502 O O . LYS A 1 189 ? -21.876 11.747 21.523 1.00 66.56 189 LYS A O 1
ATOM 1507 N N . ASP A 1 190 ? -22.652 10.324 19.950 1.00 65.19 190 ASP A N 1
ATOM 1508 C CA . ASP A 1 190 ? -23.993 10.210 20.507 1.00 65.19 190 ASP A CA 1
ATOM 1509 C C . ASP A 1 190 ? -23.994 9.442 21.840 1.00 65.19 190 ASP A C 1
ATOM 1511 O O . ASP A 1 190 ? -24.652 9.891 22.782 1.00 65.19 190 ASP A O 1
ATOM 1515 N N . SER A 1 191 ? -23.164 8.400 22.008 1.00 57.91 191 SER A N 1
ATOM 1516 C CA . SER A 1 191 ? -23.036 7.683 23.293 1.00 57.91 191 SER A CA 1
ATOM 1517 C C . SER A 1 191 ? -22.441 8.548 24.419 1.00 57.91 191 SER A C 1
ATOM 1519 O O . SER A 1 191 ? -22.911 8.512 25.561 1.00 57.91 191 SER A O 1
ATOM 1521 N N . LEU A 1 192 ? -21.471 9.419 24.109 1.00 61.16 192 LEU A N 1
ATOM 1522 C CA . LEU A 1 192 ? -20.894 10.360 25.082 1.00 61.16 192 LEU A CA 1
ATOM 1523 C C . LEU A 1 192 ? -21.881 11.453 25.517 1.00 61.16 192 LEU A C 1
ATOM 1525 O O . LEU A 1 192 ? -21.802 11.954 26.643 1.00 61.16 192 LEU A O 1
ATOM 1529 N N . ARG A 1 193 ? -22.819 11.836 24.643 1.00 62.78 193 ARG A N 1
ATOM 1530 C CA . ARG A 1 193 ? -23.786 12.912 24.910 1.00 62.78 193 ARG A CA 1
ATOM 1531 C C . ARG A 1 193 ? -24.859 12.506 25.924 1.00 62.78 193 ARG A C 1
ATOM 1533 O O . ARG A 1 193 ? -25.370 13.372 26.632 1.00 62.78 193 ARG A O 1
ATOM 1540 N N . VAL A 1 194 ? -25.147 11.209 26.041 1.00 58.84 194 VAL A N 1
ATOM 1541 C CA . VAL A 1 194 ? -26.143 10.644 26.971 1.00 58.84 194 VAL A CA 1
ATOM 1542 C C . VAL A 1 194 ? -25.668 10.676 28.436 1.00 58.84 194 VAL A C 1
ATOM 1544 O O . VAL A 1 194 ? -26.483 10.640 29.353 1.00 58.84 194 VAL A O 1
ATOM 1547 N N . ARG A 1 195 ? -24.362 10.827 28.699 1.00 53.06 195 ARG A N 1
ATOM 1548 C CA . ARG A 1 195 ? -23.780 10.737 30.054 1.00 53.06 195 ARG A CA 1
ATOM 1549 C C . ARG A 1 195 ? -23.788 12.019 30.897 1.00 53.06 195 ARG A C 1
ATOM 1551 O O . ARG A 1 195 ? -23.166 12.017 31.956 1.00 53.06 195 ARG A O 1
ATOM 1558 N N . LYS A 1 196 ? -24.459 13.103 30.487 1.00 46.94 196 LYS A N 1
ATOM 1559 C CA . LYS A 1 196 ? -24.671 14.255 31.386 1.00 46.94 196 LYS A CA 1
ATOM 1560 C C . LYS A 1 196 ? -25.867 13.970 32.304 1.00 46.94 196 LYS A C 1
ATOM 1562 O O . LYS A 1 196 ? -26.988 13.945 31.796 1.00 46.94 196 LYS A O 1
ATOM 1567 N N . PRO A 1 197 ? -25.676 13.781 33.624 1.00 49.69 197 PRO A N 1
ATOM 1568 C CA . PRO A 1 197 ? -26.799 13.765 34.549 1.00 49.69 197 PRO A CA 1
ATOM 1569 C C . PRO A 1 197 ? -27.465 15.142 34.497 1.00 49.69 197 PRO A C 1
ATOM 1571 O O . PRO A 1 197 ? -26.772 16.162 34.495 1.00 49.69 197 PRO A O 1
ATOM 1574 N N . LYS A 1 198 ? -28.798 15.177 34.437 1.00 48.94 198 LYS A N 1
ATOM 1575 C CA . LYS A 1 198 ? -29.532 16.375 34.844 1.00 48.94 198 LYS A CA 1
ATOM 1576 C C . LYS A 1 198 ? -29.191 16.601 36.316 1.00 48.94 198 LYS A C 1
ATOM 1578 O O . LYS A 1 198 ? -29.478 15.738 37.138 1.00 48.94 198 LYS A O 1
ATOM 1583 N N . GLU A 1 199 ? -28.511 17.701 36.609 1.00 48.81 199 GLU A N 1
ATOM 1584 C CA . GLU A 1 199 ? -28.434 18.221 37.970 1.00 48.81 199 GLU A CA 1
ATOM 1585 C C . GLU A 1 199 ? -29.847 18.720 38.313 1.00 48.81 199 GLU A C 1
ATOM 1587 O O . GLU A 1 199 ? -30.325 19.680 37.703 1.00 48.81 199 GLU A O 1
ATOM 1592 N N . GLU A 1 200 ? -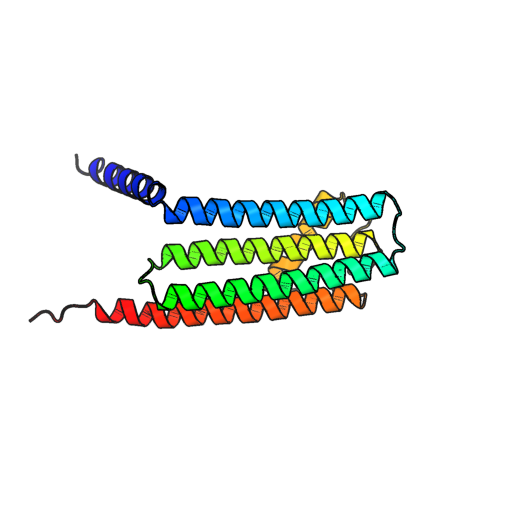30.536 17.980 39.184 1.00 44.88 200 GLU A N 1
ATOM 1593 C CA . GLU A 1 200 ? -31.732 18.424 39.915 1.00 44.88 200 GLU A CA 1
ATOM 1594 C C . GLU A 1 200 ? -31.317 18.999 41.272 1.00 44.88 200 GLU A C 1
ATOM 1596 O O . GLU A 1 200 ? -30.409 18.409 41.908 1.00 44.88 200 GLU A O 1
#

Mean predicted aligned error: 9.74 Å

Radius of gyration: 21.03 Å; Cα contacts (8 Å, |Δi|>4): 145; chains: 1; bounding box: 52×35×66 Å

pLDDT: mean 80.7, std 16.09, range [42.59, 97.62]

Nearest PDB structures (foldseek):
  8dt0-assembly2_B  TM=3.687E-01  e=2.008E+00  synthetic construct
  6m6z-assembly1_D  TM=2.910E-01  e=9.814E-01  Escherichia coli
  7sqc-assembly1_1F  TM=2.633E-01  e=5.040E+00  Chlamydomonas reinhardtii

Secondary structure (DSSP, 8-state):
--SHHHHHHHHHHHHHHTT-HHHHHHHHHHHHHHHHHHHHHHHHHHHHHTT-S-HHHHHHHHHHHHHHHHHHHHHHHHHHHHHHTTS---HHHHHHHHHHHHHHHHHHHHHHHHHHHHHSTTSBTT--TTS-HHHHHHHHHHHHHHHHTT---SSS-B-SHHHHHHHHHHHHHHHHHHHHHHHHHHHHHHHHHTT-----

Solvent-accessible surface area (backbone atoms only — not comparable to full-atom values): 11123 Å² total; per-residue (Å²): 135,76,73,66,62,60,56,53,52,54,49,52,52,53,56,50,61,68,65,40,76,66,54,57,51,49,54,52,48,54,52,48,50,51,50,50,51,52,50,53,49,51,49,51,52,50,44,55,76,68,60,77,56,53,49,68,58,44,44,50,51,50,45,52,51,54,48,54,50,50,54,49,53,52,52,51,52,53,50,50,52,61,49,58,75,72,44,95,65,62,65,74,54,58,55,48,56,49,53,48,51,52,53,50,52,26,52,53,50,12,49,48,50,46,52,39,33,77,52,43,76,70,23,43,43,87,68,64,87,85,54,52,73,67,55,52,46,49,51,31,34,52,52,29,47,29,42,49,70,70,65,57,89,63,73,66,43,61,66,35,69,61,44,41,53,51,50,51,51,47,41,53,51,31,51,52,52,50,51,51,54,51,53,52,48,54,60,50,53,54,62,63,62,69,70,65,76,81,86,125

Sequence (200 aa):
MKIRSTRRSRKSQFDAMKKEPGIAKQIIRQGGEVVVIVLVAAGLQAMWGCHWLSAQAFCLVVLLAAFAKTVFFFVENLQHILIATQDDMPYHRVLGLMGVNMAQITLAFALDYWCLETAEPASFSEIDPEWSQAEQMFEFFFFSVLNFSFFGFGDVTPQTIPAKLVTMMEVLLGFFTVIFLLSDFVSLKDSLRVRKPKEE

Foldseek 3Di:
DPPVVVVVVVVVVVVVVVPDPVVVVLVVVLVVLLVVLVVVLVVLVVCVVVVVDALVVSLVVLLVVLVVVLVVLLVVLVVLLVVLLVDLDDPVVSVVSL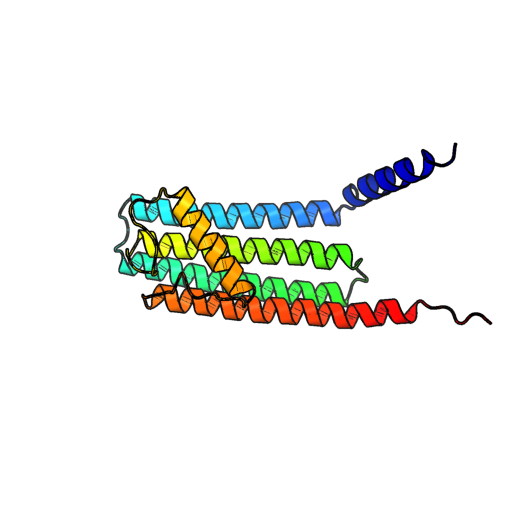VSSLLSLLLSLLSSLLSNCVSPPVQKPPDDPPDDSVVSSVVSSVQSNCLLVVVCPPNIDGDDPSSVSSSVSSNVSSVSSVVSSVVSVVSNVVVVVVPDDPDD